Protein AF-A0A1B6FPY3-F1 (afdb_monomer_lite)

Secondary structure (DSSP, 8-state):
-HHHHHHHHHHHHHHHHHHHHHHHHHHHHHHHHHHHHHHHHHHHHHHHHHHHHHHHHHHHHHHHHHHHHHHHHHHHHHHHHHHHHHHHHHHHHHHHHHHHHHHHHHHHHHHHHHHHHHHHH---S-TTTSSSPPPSHHHHHHHHHHS-TT-HHHHHHHHHS-HHHHHH----HHHHHHHHHHHHHHHHHHTT--TT---HHHHHHHHHHHHHSPPPS-SS-HHHHTT----GGG--HHHHHHHHHHTT-

Organism: NCBI:txid1464854

Structure (mmCIF, N/CA/C/O backbone):
data_AF-A0A1B6FPY3-F1
#
_entry.id   AF-A0A1B6FPY3-F1
#
loop_
_atom_site.group_PDB
_atom_site.id
_atom_site.type_symbol
_atom_site.label_atom_id
_atom_site.label_alt_id
_atom_site.label_comp_id
_atom_site.label_asym_id
_atom_site.label_entity_id
_atom_site.label_seq_id
_atom_site.pdbx_PDB_ins_code
_atom_site.Cartn_x
_atom_site.Cartn_y
_atom_site.Cartn_z
_atom_site.occupancy
_atom_site.B_iso_or_equiv
_atom_site.auth_seq_id
_atom_site.auth_comp_id
_atom_site.auth_asym_id
_atom_site.auth_atom_id
_atom_site.pdbx_PDB_model_num
ATOM 1 N N . ASP A 1 1 ? -64.400 -6.917 128.106 1.00 53.38 1 ASP A N 1
ATOM 2 C CA . ASP A 1 1 ? -63.128 -6.472 127.490 1.00 53.38 1 ASP A CA 1
ATOM 3 C C . ASP A 1 1 ? -62.388 -7.556 126.702 1.00 53.38 1 ASP A C 1
ATOM 5 O O . ASP A 1 1 ? -62.064 -7.307 125.549 1.00 53.38 1 ASP A O 1
ATOM 9 N N . ALA A 1 2 ? -62.213 -8.781 127.218 1.00 59.72 2 ALA A N 1
ATOM 10 C CA . ALA A 1 2 ? -61.495 -9.852 126.499 1.00 59.72 2 ALA A CA 1
ATOM 11 C C . ALA A 1 2 ? -62.150 -10.337 125.179 1.00 59.72 2 ALA A C 1
ATOM 13 O O . ALA A 1 2 ? -61.444 -10.715 124.245 1.00 59.72 2 ALA A O 1
ATOM 14 N N . GLU A 1 3 ? -63.483 -10.313 125.064 1.00 62.00 3 GLU A N 1
ATOM 15 C CA . GLU A 1 3 ? -64.190 -10.725 123.835 1.00 62.00 3 GLU A CA 1
ATOM 16 C C . GLU A 1 3 ? -64.106 -9.675 122.714 1.00 62.00 3 GLU A C 1
ATOM 18 O O . GLU A 1 3 ? -63.970 -10.024 121.541 1.00 62.00 3 GLU A O 1
ATOM 23 N N . VAL A 1 4 ? -64.095 -8.386 123.073 1.00 71.75 4 VAL A N 1
ATOM 24 C CA . VAL A 1 4 ? -63.988 -7.262 122.126 1.00 71.75 4 VAL A CA 1
ATOM 25 C C . VAL A 1 4 ? -62.590 -7.200 121.507 1.00 71.75 4 VAL A C 1
ATOM 27 O O . VAL A 1 4 ? -62.457 -6.959 120.308 1.00 71.75 4 VAL A O 1
ATOM 30 N N . ASP A 1 5 ? -61.543 -7.478 122.286 1.00 73.62 5 ASP A N 1
ATOM 31 C CA . ASP A 1 5 ? -60.169 -7.532 121.772 1.00 73.62 5 ASP A CA 1
ATOM 32 C C . ASP A 1 5 ? -59.920 -8.744 120.866 1.00 73.62 5 ASP A C 1
ATOM 34 O O . ASP A 1 5 ? -59.159 -8.651 119.900 1.00 73.62 5 ASP A O 1
ATOM 38 N N . LYS A 1 6 ? -60.599 -9.869 121.118 1.00 76.56 6 LYS A N 1
ATOM 39 C CA . LYS A 1 6 ? -60.542 -11.052 120.248 1.00 76.56 6 LYS A CA 1
ATOM 40 C C . LYS A 1 6 ? -61.233 -10.791 118.905 1.00 76.56 6 LYS A C 1
ATOM 42 O O . LYS A 1 6 ? -60.660 -11.107 117.864 1.00 76.56 6 LYS A O 1
ATOM 47 N N . ALA A 1 7 ? -62.393 -10.128 118.922 1.00 75.25 7 ALA A N 1
ATOM 48 C CA . ALA A 1 7 ? -63.097 -9.697 117.713 1.00 75.25 7 ALA A CA 1
ATOM 49 C C . ALA A 1 7 ? -62.300 -8.649 116.913 1.00 75.25 7 ALA A C 1
ATOM 51 O O . ALA A 1 7 ? -62.192 -8.754 115.694 1.00 75.25 7 ALA A O 1
ATOM 52 N N . LYS A 1 8 ? -61.661 -7.675 117.581 1.00 79.06 8 LYS A N 1
ATOM 53 C CA . LYS A 1 8 ? -60.766 -6.701 116.925 1.00 79.06 8 LYS A CA 1
ATOM 54 C C . LYS A 1 8 ? -59.561 -7.366 116.262 1.00 79.06 8 LYS A C 1
ATOM 56 O O . LYS A 1 8 ? -59.179 -6.950 115.172 1.00 79.06 8 LYS A O 1
ATOM 61 N N . ARG A 1 9 ? -58.960 -8.382 116.893 1.00 79.81 9 ARG A N 1
ATOM 62 C CA . ARG A 1 9 ? -57.857 -9.153 116.292 1.00 79.81 9 ARG A CA 1
ATOM 63 C C . ARG A 1 9 ? -58.315 -9.939 115.070 1.00 79.81 9 ARG A C 1
ATOM 65 O O . ARG A 1 9 ? -57.649 -9.8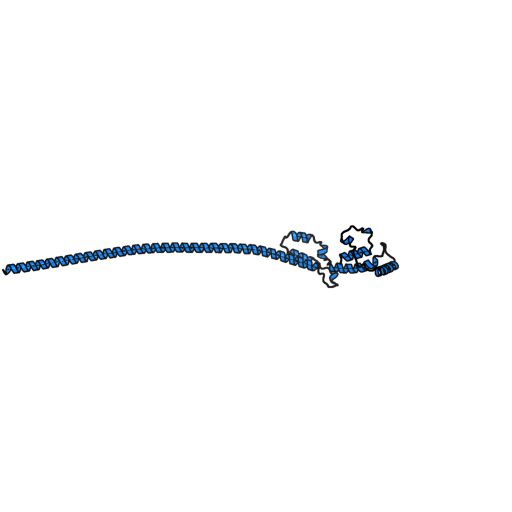48 114.052 1.00 79.81 9 ARG A O 1
ATOM 72 N N . GLN A 1 10 ? -59.466 -10.607 115.137 1.00 81.06 10 GLN A N 1
ATOM 73 C CA . GLN A 1 10 ? -60.038 -11.316 113.986 1.00 81.06 10 GLN A CA 1
ATOM 74 C C . GLN A 1 10 ? -60.343 -10.368 112.822 1.00 81.06 10 GLN A C 1
ATOM 76 O O . GLN A 1 10 ? -59.927 -10.629 111.702 1.00 81.06 10 GLN A O 1
ATOM 81 N N . ILE A 1 11 ? -60.968 -9.217 113.091 1.00 84.25 11 ILE A N 1
ATOM 82 C CA . ILE A 1 11 ? -61.236 -8.203 112.059 1.00 84.25 11 ILE A CA 1
ATOM 83 C C . ILE A 1 11 ? -59.932 -7.683 111.448 1.00 84.25 11 ILE A C 1
ATOM 85 O O . ILE A 1 11 ? -59.865 -7.484 110.240 1.00 84.25 11 ILE A O 1
ATOM 89 N N . LYS A 1 12 ? -58.894 -7.460 112.262 1.00 85.50 12 LYS A N 1
ATOM 90 C CA . LYS A 1 12 ? -57.594 -6.975 111.785 1.00 85.50 12 LYS A CA 1
ATOM 91 C C . LYS A 1 12 ? -56.864 -8.029 110.951 1.00 85.50 12 LYS A C 1
ATOM 93 O O . LYS A 1 12 ? -56.366 -7.697 109.886 1.00 85.50 12 LYS A O 1
ATOM 98 N N . GLU A 1 13 ? -56.876 -9.289 111.379 1.00 85.56 13 GLU A N 1
ATOM 99 C CA . GLU A 1 13 ? -56.342 -10.420 110.612 1.00 85.56 13 GLU A CA 1
ATOM 100 C C . GLU A 1 13 ? -57.091 -10.616 109.289 1.00 85.56 13 GLU A C 1
ATOM 102 O O . GLU A 1 13 ? -56.465 -10.848 108.258 1.00 85.56 13 GLU A O 1
ATOM 107 N N . ASP A 1 14 ? -58.417 -10.484 109.286 1.00 85.12 14 ASP A N 1
ATOM 108 C CA . ASP A 1 14 ? -59.230 -10.582 108.072 1.00 85.12 14 ASP A CA 1
ATOM 109 C C . ASP A 1 14 ? -59.020 -9.380 107.141 1.00 85.12 14 ASP A C 1
ATOM 111 O O . ASP A 1 14 ? -59.047 -9.528 105.917 1.00 85.12 14 ASP A O 1
ATOM 115 N N . PHE A 1 15 ? -58.768 -8.192 107.694 1.00 87.19 15 PHE A N 1
ATOM 116 C CA . PHE A 1 15 ? -58.414 -7.005 106.918 1.00 87.19 15 PHE A CA 1
ATOM 117 C C . PHE A 1 15 ? -57.016 -7.135 106.306 1.00 87.19 15 PHE A C 1
ATOM 119 O O . PHE A 1 15 ? -56.849 -6.888 105.115 1.00 87.19 15 PHE A O 1
ATOM 126 N N . ASP A 1 16 ? -56.031 -7.592 107.080 1.00 88.06 16 ASP A N 1
ATOM 127 C CA . ASP A 1 16 ? -54.667 -7.834 106.606 1.00 88.06 16 ASP A CA 1
ATOM 128 C C . ASP A 1 16 ? -54.642 -8.936 105.534 1.00 88.06 16 ASP A C 1
ATOM 130 O O . ASP A 1 16 ? -53.964 -8.781 104.517 1.00 88.06 16 ASP A O 1
ATOM 134 N N . LYS A 1 17 ? -55.450 -9.999 105.688 1.00 90.12 17 LYS A N 1
ATOM 135 C CA . LYS A 1 17 ? -55.660 -11.019 104.643 1.00 90.12 17 LYS A CA 1
ATOM 136 C C . LYS A 1 17 ? -56.227 -10.413 103.362 1.00 90.12 17 LYS A C 1
ATOM 138 O O . LYS A 1 17 ? -55.658 -10.644 102.300 1.00 90.12 17 LYS A O 1
ATOM 143 N N . LYS A 1 18 ? -57.285 -9.598 103.451 1.00 90.50 18 LYS A N 1
ATOM 144 C CA . LYS A 1 18 ? -57.873 -8.917 102.281 1.00 90.50 18 LYS A CA 1
ATOM 145 C C . LYS A 1 18 ? -56.890 -7.966 101.603 1.00 90.50 18 LYS A C 1
ATOM 147 O O . LYS A 1 18 ? -56.841 -7.909 100.381 1.00 90.50 18 LYS A O 1
ATOM 152 N N . VAL A 1 19 ? -56.089 -7.228 102.373 1.00 90.94 19 VAL A N 1
ATOM 153 C CA . VAL A 1 19 ? -55.050 -6.338 101.828 1.00 90.94 19 VAL A CA 1
ATOM 154 C C . VAL A 1 19 ? -53.965 -7.138 101.108 1.00 90.94 19 VAL A C 1
ATOM 156 O O . VAL A 1 19 ? -53.502 -6.719 100.048 1.00 90.94 19 VAL A O 1
ATOM 159 N N . LEU A 1 20 ? -53.559 -8.283 101.660 1.00 92.19 20 LEU A N 1
ATOM 160 C CA . LEU A 1 20 ? -52.568 -9.160 101.040 1.00 92.19 20 LEU A CA 1
ATOM 161 C C . LEU A 1 20 ? -53.103 -9.796 99.747 1.00 92.19 20 LEU A C 1
ATOM 163 O O . LEU A 1 20 ? -52.382 -9.870 98.755 1.00 92.19 20 LEU A O 1
ATOM 167 N N . GLU A 1 21 ? -54.369 -10.212 99.755 1.00 92.44 21 GLU A N 1
ATOM 168 C CA . GLU A 1 21 ? -55.062 -10.797 98.606 1.00 92.44 21 GLU A CA 1
ATOM 169 C C . GLU A 1 21 ? -55.217 -9.775 97.472 1.00 92.44 21 GLU A C 1
ATOM 171 O O . GLU A 1 21 ? -54.765 -10.033 96.359 1.00 92.44 21 GLU A O 1
ATOM 176 N N . LEU A 1 22 ? -55.699 -8.564 97.778 1.00 92.94 22 LEU A N 1
ATOM 177 C CA . LEU A 1 22 ? -55.807 -7.461 96.815 1.00 92.94 22 LEU A CA 1
ATOM 178 C C . LEU A 1 22 ? -54.449 -7.037 96.240 1.00 92.94 22 LEU A C 1
ATOM 180 O O . LEU A 1 22 ? -54.349 -6.745 95.050 1.00 92.94 22 LEU A O 1
ATOM 184 N N . LYS A 1 23 ? -53.386 -7.010 97.057 1.00 93.19 23 LYS A N 1
ATOM 185 C CA . LYS A 1 23 ? -52.022 -6.762 96.559 1.00 93.19 23 LYS A CA 1
ATOM 186 C C . LYS A 1 23 ? -51.562 -7.872 95.620 1.00 93.19 23 LYS A C 1
ATOM 188 O O . LYS A 1 23 ? -51.061 -7.574 94.545 1.00 93.19 23 LYS A O 1
ATOM 193 N N . GLY A 1 24 ? -51.784 -9.133 95.991 1.00 93.50 24 GLY A N 1
ATOM 194 C CA . GLY A 1 24 ? -51.438 -10.277 95.152 1.00 93.50 24 GLY A CA 1
ATOM 195 C C . GLY A 1 24 ? -52.207 -10.306 93.828 1.00 93.50 24 GLY A C 1
ATOM 196 O O . GLY A 1 24 ? -51.641 -10.692 92.808 1.00 93.50 24 GLY A O 1
ATOM 197 N N . GLU A 1 25 ? -53.474 -9.892 93.818 1.00 93.00 25 GLU A N 1
ATOM 198 C CA . GLU A 1 25 ? -54.272 -9.724 92.598 1.00 93.00 25 GLU A CA 1
ATOM 199 C C . GLU A 1 25 ? -53.766 -8.561 91.738 1.00 93.00 25 GLU A C 1
ATOM 201 O O . GLU A 1 25 ? -53.577 -8.738 90.536 1.00 93.00 25 GLU A O 1
ATOM 206 N N . CYS A 1 26 ? -53.462 -7.411 92.345 1.00 93.06 26 CYS A N 1
ATOM 207 C CA . CYS A 1 26 ? -52.903 -6.252 91.648 1.00 93.06 26 CYS A CA 1
ATOM 208 C C . CYS A 1 26 ? -51.537 -6.567 91.013 1.00 93.06 26 CYS A C 1
ATOM 210 O O . CYS A 1 26 ? -51.330 -6.303 89.830 1.00 93.06 26 CYS A O 1
ATOM 212 N N . ASP A 1 27 ? -50.631 -7.208 91.756 1.00 93.94 27 ASP A N 1
ATOM 213 C CA . ASP A 1 27 ? -49.309 -7.603 91.261 1.00 93.94 27 ASP A CA 1
ATOM 214 C C . ASP A 1 27 ? -49.422 -8.619 90.110 1.00 93.94 27 ASP A C 1
ATOM 216 O O . ASP A 1 27 ? -48.693 -8.530 89.118 1.00 93.94 27 ASP A O 1
ATOM 220 N N . LYS A 1 28 ? -50.374 -9.562 90.194 1.00 94.44 28 LYS A N 1
ATOM 221 C CA . LYS A 1 28 ? -50.682 -10.496 89.096 1.00 94.44 28 LYS A CA 1
ATOM 222 C C . LYS A 1 28 ? -51.215 -9.763 87.866 1.00 94.44 28 LYS A C 1
ATOM 224 O O . LYS A 1 28 ? -50.792 -10.080 86.754 1.00 94.44 28 LYS A O 1
ATOM 229 N N . GLU A 1 29 ? -52.121 -8.806 88.044 1.00 93.94 29 GLU A N 1
ATOM 230 C CA . GLU A 1 29 ? -52.702 -8.015 86.955 1.00 93.94 29 GLU A CA 1
ATOM 231 C C . GLU A 1 29 ? -51.622 -7.176 86.252 1.00 93.94 29 GLU A C 1
ATOM 233 O O . GLU A 1 29 ? -51.509 -7.231 85.026 1.00 93.94 29 GLU A O 1
ATOM 238 N N . ILE A 1 30 ? -50.760 -6.489 87.012 1.00 93.69 30 ILE A N 1
ATOM 239 C CA . ILE A 1 30 ? -49.630 -5.706 86.485 1.00 93.69 30 ILE A CA 1
ATOM 240 C C . ILE A 1 30 ? -48.656 -6.605 85.722 1.00 93.69 30 ILE A C 1
ATOM 242 O O . ILE A 1 30 ? -48.268 -6.278 84.600 1.00 93.69 30 ILE A O 1
ATOM 246 N N . HIS A 1 31 ? -48.291 -7.762 86.280 1.00 94.94 31 HIS A N 1
ATOM 247 C CA . HIS A 1 31 ? -47.394 -8.709 85.609 1.00 94.94 31 HIS A CA 1
ATOM 248 C C . HIS A 1 31 ? -47.987 -9.231 84.298 1.00 94.94 31 HIS A C 1
ATOM 250 O O . HIS A 1 31 ? -47.298 -9.341 83.282 1.00 94.94 31 HIS A O 1
ATOM 256 N N . ASN A 1 32 ? -49.289 -9.519 84.293 1.00 93.81 32 ASN A N 1
ATOM 257 C CA . ASN A 1 32 ? -50.000 -9.949 83.094 1.00 93.81 32 ASN A CA 1
ATOM 258 C C . ASN A 1 32 ? -50.070 -8.833 82.041 1.00 93.81 32 ASN A C 1
ATOM 260 O O . ASN A 1 32 ? -49.897 -9.108 80.853 1.00 93.81 32 ASN A O 1
ATOM 264 N N . GLN A 1 33 ? -50.290 -7.584 82.455 1.00 93.88 33 GLN A N 1
ATOM 265 C CA . GLN A 1 33 ? -50.284 -6.428 81.557 1.00 93.88 33 GLN A CA 1
ATOM 266 C C . GLN A 1 33 ? -48.890 -6.166 80.977 1.00 93.88 33 GLN A C 1
ATOM 268 O O . GLN A 1 33 ? -48.777 -6.004 79.764 1.00 93.88 33 GLN A O 1
ATOM 273 N N . MET A 1 34 ? -47.832 -6.219 81.794 1.00 93.25 34 MET A N 1
ATOM 274 C CA . MET A 1 34 ? -46.445 -6.102 81.327 1.00 93.25 34 MET A CA 1
ATOM 275 C C . MET A 1 34 ? -46.095 -7.187 80.310 1.00 93.25 34 MET A C 1
ATOM 277 O O . MET A 1 34 ? -45.558 -6.872 79.254 1.00 93.25 34 MET A O 1
ATOM 281 N N . LYS A 1 35 ? -46.465 -8.448 80.566 1.00 95.81 35 LYS A N 1
ATOM 282 C CA . LYS A 1 35 ? -46.241 -9.542 79.607 1.00 95.81 35 LYS A CA 1
ATOM 283 C C . LYS A 1 35 ? -46.949 -9.315 78.277 1.00 95.81 35 LYS A C 1
ATOM 285 O O . LYS A 1 35 ? -46.363 -9.556 77.227 1.00 95.81 35 LYS A O 1
ATOM 290 N N . ARG A 1 36 ? -48.203 -8.854 78.304 1.00 94.94 36 ARG A N 1
ATOM 291 C CA . ARG A 1 36 ? -48.939 -8.523 77.073 1.00 94.94 36 ARG A CA 1
ATOM 292 C C . ARG A 1 36 ? -48.285 -7.356 76.343 1.00 94.94 36 ARG A C 1
ATOM 294 O O . ARG A 1 36 ? -48.159 -7.405 75.127 1.00 94.94 36 ARG A O 1
ATOM 301 N N . GLN A 1 37 ? -47.852 -6.329 77.072 1.00 94.69 37 GLN A N 1
ATOM 302 C CA . GLN A 1 37 ? -47.160 -5.185 76.489 1.00 94.69 37 GLN A CA 1
ATOM 303 C C . GLN A 1 37 ? -45.830 -5.601 75.852 1.00 94.69 37 GLN A C 1
ATOM 305 O O . GLN A 1 37 ? -45.527 -5.154 74.751 1.00 94.69 37 GLN A O 1
ATOM 310 N N . GLU A 1 38 ? -45.066 -6.475 76.504 1.00 95.56 38 GLU A N 1
ATOM 311 C CA . GLU A 1 38 ? -43.814 -7.022 75.980 1.00 95.56 38 GLU A CA 1
ATOM 312 C C . GLU A 1 38 ? -44.056 -7.865 74.725 1.00 95.56 38 GLU A C 1
ATOM 314 O O . GLU A 1 38 ? -43.369 -7.672 73.728 1.00 95.56 38 GLU A O 1
ATOM 319 N N . GLN A 1 39 ? -45.083 -8.721 74.722 1.00 94.94 39 GLN A N 1
ATOM 320 C CA . GLN A 1 39 ? -45.481 -9.490 73.537 1.00 94.94 39 GLN A CA 1
ATOM 321 C C . GLN A 1 39 ? -45.860 -8.579 72.367 1.00 94.94 39 GLN A C 1
ATOM 323 O O . GLN A 1 39 ? -45.311 -8.727 71.281 1.00 94.94 39 GLN A O 1
ATOM 328 N N . VAL A 1 40 ? -46.713 -7.577 72.601 1.00 95.62 40 VAL A N 1
ATOM 329 C CA . VAL A 1 40 ? -47.084 -6.592 71.572 1.00 95.62 40 VAL A CA 1
ATOM 330 C C . VAL A 1 40 ? -45.858 -5.821 71.077 1.00 95.62 40 VAL A C 1
ATOM 332 O O . VAL A 1 40 ? -45.738 -5.558 69.882 1.00 95.62 40 VAL A O 1
ATOM 335 N N . HIS A 1 41 ? -44.925 -5.474 71.967 1.00 95.75 41 HIS A N 1
ATOM 336 C CA . HIS A 1 41 ? -43.676 -4.818 71.582 1.00 95.75 41 HIS A CA 1
ATOM 337 C C . HIS A 1 41 ? -42.780 -5.717 70.728 1.00 95.75 41 HIS A C 1
ATOM 339 O O . HIS A 1 41 ? -42.218 -5.238 69.745 1.00 95.75 41 HIS A O 1
ATOM 345 N N . ILE A 1 42 ? -42.648 -6.996 71.080 1.00 96.62 42 ILE A N 1
ATOM 346 C CA . ILE A 1 42 ? -41.878 -7.980 70.311 1.00 96.62 42 ILE A CA 1
ATOM 347 C C . ILE A 1 42 ? -42.505 -8.170 68.927 1.00 96.62 42 ILE A C 1
ATOM 349 O O . ILE A 1 42 ? -41.787 -8.151 67.928 1.00 96.62 42 ILE A O 1
ATOM 353 N N . ASP A 1 43 ? -43.829 -8.284 68.849 1.00 96.19 43 ASP A N 1
ATOM 354 C CA . ASP A 1 43 ? -44.551 -8.431 67.584 1.00 96.19 43 ASP A CA 1
ATOM 355 C C . ASP A 1 43 ? -44.380 -7.192 66.697 1.00 96.19 43 ASP A C 1
ATOM 357 O O . ASP A 1 43 ? -44.018 -7.312 65.524 1.00 96.19 43 ASP A O 1
ATOM 361 N N . LEU A 1 44 ? -44.524 -5.993 67.272 1.00 96.62 44 LEU A N 1
ATOM 362 C CA . LEU A 1 44 ? -44.287 -4.736 66.563 1.00 96.62 44 LEU A CA 1
ATOM 363 C C . LEU A 1 44 ? -42.846 -4.634 66.046 1.00 96.62 44 LEU A C 1
ATOM 365 O O . LEU A 1 44 ? -42.636 -4.223 64.905 1.00 96.62 44 LEU A O 1
ATOM 369 N N . LEU A 1 45 ? -41.855 -5.002 66.864 1.00 97.25 45 LEU A N 1
ATOM 370 C CA . LEU A 1 45 ? -40.449 -5.000 66.456 1.00 97.25 45 LEU A CA 1
ATOM 371 C C . LEU A 1 45 ? -40.206 -5.985 65.316 1.00 97.25 45 LEU A C 1
ATOM 373 O O . LEU A 1 45 ? -39.568 -5.617 64.333 1.00 97.25 45 LEU A O 1
ATOM 377 N N . ASN A 1 46 ? -40.749 -7.198 65.405 1.00 96.94 46 ASN A N 1
ATOM 378 C CA . ASN A 1 46 ? -40.633 -8.201 64.350 1.00 96.94 46 ASN A CA 1
ATOM 379 C C . ASN A 1 46 ? -41.249 -7.715 63.035 1.00 96.94 46 ASN A C 1
ATOM 381 O O . ASN A 1 46 ? -40.664 -7.911 61.969 1.00 96.94 46 ASN A O 1
ATOM 385 N N . ASP A 1 47 ? -42.403 -7.055 63.087 1.00 96.62 47 ASP A N 1
ATOM 386 C CA . ASP A 1 47 ? -43.058 -6.533 61.889 1.00 96.62 47 ASP A CA 1
ATOM 387 C C . ASP A 1 47 ? -42.308 -5.338 61.291 1.00 96.62 47 ASP A C 1
ATOM 389 O O . ASP A 1 47 ? -42.144 -5.260 60.069 1.00 96.62 47 ASP A O 1
ATOM 393 N N . GLN A 1 48 ? -41.758 -4.454 62.127 1.00 97.00 48 GLN A N 1
ATOM 394 C CA . GLN A 1 48 ? -40.847 -3.400 61.673 1.00 97.00 48 GLN A CA 1
ATOM 395 C C . GLN A 1 48 ? -39.585 -3.979 61.026 1.00 97.00 48 GLN A C 1
ATOM 397 O O . GLN A 1 48 ? -39.142 -3.474 59.992 1.00 97.00 48 GLN A O 1
ATOM 402 N N . LEU A 1 49 ? -39.029 -5.050 61.594 1.00 97.19 49 LEU A N 1
ATOM 403 C CA . LEU A 1 49 ? -37.834 -5.717 61.082 1.00 97.19 49 LEU A CA 1
ATOM 404 C C . LEU A 1 49 ? -38.112 -6.337 59.707 1.00 97.19 49 LEU A C 1
ATOM 406 O O . LEU A 1 49 ? -37.400 -6.031 58.754 1.00 97.19 49 LEU A O 1
ATOM 410 N N . LYS A 1 50 ? -39.224 -7.067 59.550 1.00 97.19 50 LYS A N 1
ATOM 411 C CA . LYS A 1 50 ? -39.665 -7.619 58.252 1.00 97.19 50 LYS A CA 1
ATOM 412 C C . LYS A 1 50 ? -39.895 -6.537 57.196 1.00 97.19 50 LYS A C 1
ATOM 414 O O . LYS A 1 50 ? -39.571 -6.728 56.024 1.00 97.19 50 LYS A O 1
ATOM 419 N N . LEU A 1 51 ? -40.488 -5.401 57.577 1.00 96.94 51 LEU A N 1
ATOM 420 C CA . LEU A 1 51 ? -40.675 -4.273 56.658 1.00 96.94 51 LEU A CA 1
ATOM 421 C C . LEU A 1 51 ? -39.327 -3.696 56.217 1.00 96.94 51 LEU A C 1
ATOM 423 O O . LEU A 1 51 ? -39.128 -3.444 55.027 1.00 96.94 51 LEU A O 1
ATOM 427 N N . LYS A 1 52 ? -38.385 -3.540 57.151 1.00 96.69 52 LYS A N 1
ATOM 428 C CA . LYS A 1 52 ? -37.034 -3.061 56.850 1.00 96.69 52 LYS A CA 1
ATOM 429 C C . LYS A 1 52 ? -36.253 -4.032 55.976 1.00 96.69 52 LYS A C 1
ATOM 431 O O . LYS A 1 52 ? -35.602 -3.576 55.042 1.00 96.69 52 LYS A O 1
ATOM 436 N N . GLU A 1 53 ? -36.356 -5.334 56.214 1.00 96.81 53 GLU A N 1
ATOM 437 C CA . GLU A 1 53 ? -35.749 -6.363 55.363 1.00 96.81 53 GLU A CA 1
ATOM 438 C C . GLU A 1 53 ? -36.248 -6.253 53.923 1.00 96.81 53 GLU A C 1
ATOM 440 O O . GLU A 1 53 ? -35.436 -6.134 53.007 1.00 96.81 53 GLU A O 1
ATOM 445 N N . LYS A 1 54 ? -37.569 -6.166 53.719 1.00 97.00 54 LYS A N 1
ATOM 446 C CA . LYS A 1 54 ? -38.159 -5.991 52.381 1.00 97.00 54 LYS A CA 1
ATOM 447 C C . LYS A 1 54 ? -37.724 -4.689 51.709 1.00 97.00 54 LYS A C 1
ATOM 449 O O . LYS A 1 54 ? -37.452 -4.667 50.509 1.00 97.00 54 LYS A O 1
ATOM 454 N N . GLU A 1 55 ? -37.657 -3.587 52.457 1.00 96.94 55 GLU A N 1
ATOM 455 C CA . GLU A 1 55 ? -37.152 -2.312 51.934 1.00 96.94 55 GLU A CA 1
ATOM 456 C C . GLU A 1 55 ? -35.678 -2.408 51.520 1.00 96.94 55 GLU A C 1
ATOM 458 O O . GLU A 1 55 ? -35.293 -1.859 50.484 1.00 96.94 55 GLU A O 1
ATOM 463 N N . VAL A 1 56 ? -34.848 -3.083 52.321 1.00 97.25 56 VAL A N 1
ATOM 464 C CA . VAL A 1 56 ? -33.424 -3.291 52.034 1.00 97.25 56 VAL A CA 1
ATOM 465 C C . VAL A 1 56 ? -33.251 -4.187 50.815 1.00 97.25 56 VAL A C 1
ATOM 467 O O . VAL A 1 56 ? -32.495 -3.821 49.918 1.00 97.25 56 VAL A O 1
ATOM 470 N N . GLU A 1 57 ? -33.981 -5.297 50.740 1.00 97.50 57 GLU A N 1
ATOM 471 C CA . GLU A 1 57 ? -33.959 -6.220 49.606 1.00 97.50 57 GLU A CA 1
ATOM 472 C C . GLU A 1 57 ? -34.349 -5.502 48.313 1.00 97.50 57 GLU A C 1
ATOM 474 O O . GLU A 1 57 ? -33.594 -5.524 47.341 1.00 97.50 57 GLU A O 1
ATOM 479 N N . ARG A 1 58 ? -35.451 -4.742 48.324 1.00 97.25 58 ARG A N 1
ATOM 480 C CA . ARG A 1 58 ? -35.876 -3.950 47.161 1.00 97.25 58 ARG A CA 1
ATOM 481 C C . ARG A 1 58 ? -34.813 -2.937 46.732 1.00 97.25 58 ARG A C 1
ATOM 483 O O . ARG A 1 58 ? -34.535 -2.806 45.544 1.00 97.25 58 ARG A O 1
ATOM 490 N N . LYS A 1 59 ? -34.195 -2.231 47.686 1.00 97.44 59 LYS A N 1
ATOM 491 C CA . LYS A 1 59 ? -33.113 -1.269 47.404 1.00 97.44 59 LYS A CA 1
ATOM 492 C C . LYS A 1 59 ? -31.830 -1.937 46.914 1.00 97.44 59 LYS A C 1
ATOM 494 O O . LYS A 1 59 ? -31.032 -1.276 46.252 1.00 97.44 59 LYS A O 1
ATOM 499 N N . LEU A 1 60 ? -31.572 -3.182 47.304 1.00 97.62 60 LEU A N 1
ATOM 500 C CA . LEU A 1 60 ? -30.426 -3.949 46.824 1.00 97.62 60 LEU A CA 1
ATOM 501 C C . LEU A 1 60 ? -30.671 -4.445 45.406 1.00 97.62 60 LEU A C 1
ATOM 503 O O . LEU A 1 60 ? -29.810 -4.227 44.564 1.00 97.62 60 LEU A O 1
ATOM 507 N N . ILE A 1 61 ? -31.844 -5.019 45.132 1.00 97.94 61 ILE A N 1
ATOM 508 C CA . ILE A 1 61 ? -32.238 -5.455 43.786 1.00 97.94 61 ILE A CA 1
ATOM 509 C C . ILE A 1 61 ? -32.166 -4.276 42.819 1.00 97.94 61 ILE A C 1
ATOM 511 O O . ILE A 1 61 ? -31.457 -4.363 41.825 1.00 97.94 61 ILE A O 1
ATOM 515 N N . GLN A 1 62 ? -32.781 -3.142 43.166 1.00 97.44 62 GLN A N 1
ATOM 516 C CA . GLN A 1 62 ? -32.744 -1.952 42.318 1.00 97.44 62 GLN A CA 1
ATOM 517 C C . GLN A 1 62 ? -31.305 -1.474 42.062 1.00 97.44 62 GLN A C 1
ATOM 519 O O . GLN A 1 62 ? -30.933 -1.222 40.924 1.00 97.44 62 GLN A O 1
ATOM 524 N N . ARG A 1 63 ? -30.451 -1.418 43.095 1.00 97.75 63 ARG A N 1
ATOM 525 C CA . ARG A 1 63 ? -29.041 -1.032 42.913 1.00 97.75 63 ARG A CA 1
ATOM 526 C C . ARG A 1 63 ? -28.248 -2.032 42.074 1.00 97.75 63 ARG A C 1
ATOM 528 O O . ARG A 1 63 ? -27.337 -1.620 41.362 1.00 97.75 63 ARG A O 1
ATOM 535 N N . LEU A 1 64 ? -28.540 -3.325 42.188 1.00 98.12 64 LEU A N 1
ATOM 536 C CA . LEU A 1 64 ? -27.904 -4.353 41.368 1.00 98.12 64 LEU A CA 1
ATOM 537 C C . LEU A 1 64 ? -28.333 -4.217 39.908 1.00 98.12 64 LEU A C 1
ATOM 539 O O . LEU A 1 64 ? -27.470 -4.231 39.037 1.00 98.12 64 LEU A O 1
ATOM 543 N N . GLU A 1 65 ? -29.626 -4.030 39.648 1.00 97.56 65 GLU A N 1
ATOM 544 C CA . GLU A 1 65 ? -30.162 -3.789 38.306 1.00 97.56 65 GLU A CA 1
ATOM 545 C C . GLU A 1 65 ? -29.547 -2.533 37.679 1.00 97.56 65 GLU A C 1
ATOM 547 O O . GLU A 1 65 ? -29.018 -2.607 36.570 1.00 97.56 65 GLU A O 1
ATOM 552 N N . ASP A 1 66 ? -29.509 -1.418 38.417 1.00 97.31 66 ASP A N 1
ATOM 553 C CA . ASP A 1 66 ? -28.899 -0.165 37.960 1.00 97.31 66 ASP A CA 1
ATOM 554 C C . ASP A 1 66 ? -27.419 -0.365 37.588 1.00 97.31 66 ASP A C 1
ATOM 556 O O . ASP A 1 66 ? -26.968 0.080 36.532 1.00 97.31 66 ASP A O 1
ATOM 560 N N . ARG A 1 67 ? -26.657 -1.094 38.416 1.00 97.75 67 ARG A N 1
ATOM 561 C CA . ARG A 1 67 ? -25.234 -1.372 38.157 1.00 97.75 67 ARG A CA 1
ATOM 562 C C . ARG A 1 67 ? -25.017 -2.327 36.993 1.00 97.75 67 ARG A C 1
ATOM 564 O O . ARG A 1 67 ? -24.059 -2.154 36.245 1.00 97.75 67 ARG A O 1
ATOM 571 N N . VAL A 1 68 ? -25.887 -3.320 36.824 1.00 98.00 68 VAL A N 1
ATOM 572 C CA . VAL A 1 68 ? -25.837 -4.221 35.668 1.00 98.00 68 VAL A CA 1
ATOM 573 C C . VAL A 1 68 ? -26.104 -3.442 34.383 1.00 98.00 68 VAL A C 1
ATOM 575 O O . VAL A 1 68 ? -25.375 -3.628 33.412 1.00 98.00 68 VAL A O 1
ATOM 578 N N . LEU A 1 69 ? -27.095 -2.548 34.377 1.00 97.31 69 LEU A N 1
ATOM 579 C CA . LEU A 1 69 ? -27.402 -1.712 33.214 1.00 97.31 69 LEU A CA 1
ATOM 580 C C . LEU A 1 69 ? -26.259 -0.742 32.890 1.00 97.31 69 LEU A C 1
ATOM 582 O O . LEU A 1 69 ? -25.908 -0.586 31.720 1.00 97.31 69 LEU A O 1
ATOM 586 N N . GLU A 1 70 ? -25.641 -0.139 33.906 1.00 97.56 70 GLU A N 1
ATOM 587 C CA . GLU A 1 70 ? -24.483 0.745 33.736 1.00 97.56 70 GLU A CA 1
ATOM 588 C C . GLU A 1 70 ? -23.285 0.005 33.117 1.00 97.56 70 GLU A C 1
ATOM 590 O O . GLU A 1 70 ? -22.712 0.462 32.125 1.00 97.56 70 GLU A O 1
ATOM 595 N N . GLU A 1 71 ? -22.940 -1.176 33.639 1.00 97.19 71 GLU A N 1
ATOM 596 C CA . GLU A 1 71 ? -21.846 -1.991 33.098 1.00 97.19 71 GLU A CA 1
ATOM 597 C C . GLU A 1 71 ? -22.161 -2.515 31.689 1.00 97.19 71 GLU A C 1
ATOM 599 O O . GLU A 1 71 ? -21.290 -2.490 30.817 1.00 97.19 71 GLU A O 1
ATOM 604 N N . GLN A 1 72 ? -23.405 -2.929 31.415 1.00 97.44 72 GLN A N 1
ATOM 605 C CA . GLN A 1 72 ? -23.829 -3.309 30.063 1.00 97.44 72 GLN A CA 1
ATOM 606 C C . GLN A 1 72 ? -23.701 -2.140 29.082 1.00 97.44 72 GLN A C 1
ATOM 608 O O . GLN A 1 72 ? -23.182 -2.328 27.980 1.00 97.44 72 GLN A O 1
ATOM 613 N N . GLY A 1 73 ? -24.116 -0.936 29.483 1.00 97.31 73 GLY A N 1
ATOM 614 C CA . GLY A 1 73 ? -23.964 0.275 28.679 1.00 97.31 73 GLY A CA 1
ATOM 615 C C . GLY A 1 73 ? -22.496 0.595 28.391 1.00 97.31 73 GLY A C 1
ATOM 616 O O . GLY A 1 73 ? -22.140 0.868 27.241 1.00 97.31 73 GLY A O 1
ATOM 617 N N . ARG A 1 74 ? -21.621 0.482 29.401 1.00 97.75 74 ARG A N 1
ATOM 618 C CA . ARG A 1 74 ? -20.173 0.687 29.226 1.00 97.75 74 ARG A CA 1
ATOM 619 C C . ARG A 1 74 ? -19.573 -0.322 28.248 1.00 97.75 74 ARG A C 1
ATOM 621 O O . ARG A 1 74 ? -18.851 0.074 27.337 1.00 97.75 74 ARG A O 1
ATOM 628 N N . LEU A 1 75 ? -19.903 -1.604 28.402 1.00 97.12 75 LEU A N 1
ATOM 629 C CA . LEU A 1 75 ? -19.410 -2.668 27.524 1.00 97.12 75 LEU A CA 1
ATOM 630 C C . LEU A 1 75 ? -19.908 -2.504 26.085 1.00 97.12 75 LEU A C 1
ATOM 632 O O . LEU A 1 75 ? -19.140 -2.692 25.147 1.00 97.12 75 LEU A O 1
ATOM 636 N N . GLN A 1 76 ? -21.169 -2.119 25.886 1.00 97.62 76 GLN A N 1
ATOM 637 C CA . GLN A 1 76 ? -21.693 -1.843 24.546 1.00 97.62 76 GLN A CA 1
ATOM 638 C C . GLN A 1 76 ? -20.975 -0.664 23.883 1.00 97.62 76 GLN A C 1
ATOM 640 O O . GLN A 1 76 ? -20.651 -0.745 22.697 1.00 97.62 76 GLN A O 1
ATOM 645 N N . ALA A 1 77 ? -20.688 0.403 24.633 1.00 97.44 77 ALA A N 1
ATOM 646 C CA . ALA A 1 77 ? -19.931 1.543 24.124 1.00 97.44 77 ALA A CA 1
ATOM 647 C C . ALA A 1 77 ? -18.493 1.150 23.738 1.00 97.44 77 ALA A C 1
ATOM 649 O O . ALA A 1 77 ? -18.023 1.520 22.661 1.00 97.44 77 ALA A O 1
ATOM 650 N N . GLU A 1 78 ? -17.818 0.352 24.568 1.00 97.06 78 GLU A N 1
ATOM 651 C CA . GLU A 1 78 ? -16.467 -0.149 24.289 1.00 97.06 78 GLU A CA 1
ATOM 652 C C . GLU A 1 78 ? -16.440 -1.080 23.066 1.00 97.06 78 GLU A C 1
ATOM 654 O O . GLU A 1 78 ? -15.588 -0.937 22.188 1.00 97.06 78 GLU A O 1
ATOM 659 N N . LEU A 1 79 ? -17.421 -1.980 22.942 1.00 97.94 79 LEU A N 1
ATOM 660 C CA . LEU A 1 79 ? -17.571 -2.842 21.767 1.00 97.94 79 LEU A CA 1
ATOM 661 C C . LEU A 1 79 ? -17.854 -2.036 20.496 1.00 97.94 79 LEU A C 1
ATOM 663 O O . LEU A 1 79 ? -17.331 -2.372 19.429 1.00 97.94 79 LEU A O 1
ATOM 667 N N . ALA A 1 80 ? -18.660 -0.977 20.585 1.00 97.38 80 ALA A N 1
ATOM 668 C CA . ALA A 1 80 ? -18.934 -0.094 19.458 1.00 97.38 80 ALA A CA 1
ATOM 669 C C . ALA A 1 80 ? -17.671 0.660 19.012 1.00 97.38 80 ALA A C 1
ATOM 671 O O . ALA A 1 80 ? -17.381 0.688 17.813 1.00 97.38 80 ALA A O 1
ATOM 672 N N . ASP A 1 81 ? -16.889 1.197 19.953 1.00 97.81 81 ASP A N 1
ATOM 673 C CA . ASP A 1 81 ? -15.607 1.852 19.663 1.00 97.81 81 ASP A CA 1
ATOM 674 C C . ASP A 1 81 ? -14.606 0.865 19.042 1.00 97.81 81 ASP A C 1
ATOM 676 O O . ASP A 1 81 ? -14.066 1.117 17.962 1.00 97.81 81 ASP A O 1
ATOM 680 N N . MET A 1 82 ? -14.432 -0.319 19.640 1.00 97.06 82 MET A N 1
ATOM 681 C CA . MET A 1 82 ? -13.568 -1.372 19.094 1.00 97.06 82 MET A CA 1
ATOM 682 C C . MET A 1 82 ? -13.994 -1.775 17.677 1.00 97.06 82 MET A C 1
ATOM 684 O O . MET A 1 82 ? -13.156 -1.880 16.779 1.00 97.06 82 MET A O 1
ATOM 688 N N . THR A 1 83 ? -15.294 -1.957 17.445 1.00 97.50 83 THR A N 1
ATOM 689 C CA . THR A 1 83 ? -15.830 -2.300 16.121 1.00 97.50 83 THR A CA 1
ATOM 690 C C . THR A 1 83 ? -15.590 -1.176 15.113 1.00 97.50 83 THR A C 1
ATOM 692 O O . THR A 1 83 ? -15.235 -1.448 13.964 1.00 97.50 83 THR A O 1
ATOM 695 N N . GLY A 1 84 ? -15.744 0.083 15.529 1.00 97.31 84 GLY A N 1
ATOM 696 C CA . GLY A 1 84 ? -15.437 1.255 14.710 1.00 97.31 84 GLY A CA 1
ATOM 697 C C . GLY A 1 84 ? -13.966 1.299 14.301 1.00 97.31 84 GLY A C 1
ATOM 698 O O . GLY A 1 84 ? -13.656 1.414 13.113 1.00 97.31 84 GLY A O 1
ATOM 699 N N . ARG A 1 85 ? -13.056 1.105 15.262 1.00 97.38 85 ARG A N 1
ATOM 700 C CA . ARG A 1 85 ? -11.605 1.041 15.019 1.00 97.38 85 ARG A CA 1
ATOM 701 C C . ARG A 1 85 ? -11.228 -0.110 14.090 1.00 97.38 85 ARG A C 1
ATOM 703 O O . ARG A 1 85 ? -10.458 0.097 13.157 1.00 97.38 85 ARG A O 1
ATOM 710 N N . MET A 1 86 ? -11.799 -1.297 14.296 1.00 97.62 86 MET A N 1
ATOM 711 C CA . MET A 1 86 ? -11.549 -2.469 13.449 1.00 97.62 86 MET A CA 1
ATOM 712 C C . MET A 1 86 ? -12.022 -2.248 12.011 1.00 97.62 86 MET A C 1
ATOM 714 O O . MET A 1 86 ? -11.299 -2.578 11.072 1.00 97.62 86 MET A O 1
ATOM 718 N N . LYS A 1 87 ? -13.200 -1.642 11.815 1.00 97.31 87 LYS A N 1
ATOM 719 C CA . LYS A 1 87 ? -13.690 -1.276 10.476 1.00 97.31 87 LYS A CA 1
ATOM 720 C C . LYS A 1 87 ? -12.786 -0.242 9.806 1.00 97.31 87 LYS A C 1
ATOM 722 O O . LYS A 1 87 ? -12.411 -0.441 8.653 1.00 97.31 87 LYS A O 1
ATOM 727 N N . GLY A 1 88 ? -12.395 0.806 10.534 1.00 97.19 88 GLY A N 1
ATOM 728 C CA . GLY A 1 88 ? -11.482 1.834 10.026 1.00 97.19 88 GLY A CA 1
ATOM 729 C C . GLY A 1 88 ? -10.113 1.265 9.642 1.00 97.19 88 GLY A C 1
ATOM 730 O O . GLY A 1 88 ? -9.584 1.582 8.579 1.00 97.19 88 GLY A O 1
ATOM 731 N N . LEU A 1 89 ? -9.570 0.360 10.459 1.00 97.44 89 LEU A N 1
ATOM 732 C CA . LEU A 1 89 ? -8.320 -0.342 10.172 1.00 97.44 89 LEU A CA 1
ATOM 733 C C . LEU A 1 89 ? -8.452 -1.260 8.953 1.00 97.44 89 LEU A C 1
ATOM 735 O O . LEU A 1 89 ? -7.575 -1.250 8.094 1.00 97.44 89 LEU A O 1
ATOM 739 N N . ASN A 1 90 ? -9.550 -2.007 8.832 1.00 97.25 90 ASN A N 1
ATOM 740 C CA . ASN A 1 90 ? -9.782 -2.872 7.677 1.00 97.25 90 ASN A CA 1
ATOM 741 C C . ASN A 1 90 ? -9.891 -2.067 6.370 1.00 97.25 90 ASN A C 1
ATOM 743 O O . ASN A 1 90 ? -9.310 -2.446 5.354 1.00 97.25 90 ASN A O 1
ATOM 747 N N . GLU A 1 91 ? -10.576 -0.922 6.398 1.00 97.12 91 GLU A N 1
ATOM 748 C CA . GLU A 1 91 ? -10.657 -0.020 5.248 1.00 97.12 91 GLU A CA 1
ATOM 749 C C . GLU A 1 91 ? -9.286 0.580 4.899 1.00 97.12 91 GLU A C 1
ATOM 751 O O . GLU A 1 91 ? -8.903 0.609 3.728 1.00 97.12 91 GLU A O 1
ATOM 756 N N . ALA A 1 92 ? -8.513 1.010 5.901 1.00 97.44 92 ALA A N 1
ATOM 757 C CA . ALA A 1 92 ? -7.164 1.533 5.697 1.00 97.44 92 ALA A CA 1
ATOM 758 C C . ALA A 1 92 ? -6.217 0.474 5.109 1.00 97.44 92 ALA A C 1
ATOM 760 O O . ALA A 1 92 ? -5.478 0.768 4.168 1.00 97.44 92 ALA A O 1
ATOM 761 N N . ILE A 1 93 ? -6.272 -0.766 5.609 1.00 97.31 93 ILE A N 1
ATOM 762 C CA . ILE A 1 93 ? -5.494 -1.893 5.075 1.00 97.31 93 ILE A CA 1
ATOM 763 C C . ILE A 1 93 ? -5.915 -2.200 3.639 1.00 97.31 93 ILE A C 1
ATOM 765 O O . ILE A 1 93 ? -5.049 -2.341 2.781 1.00 97.31 93 ILE A O 1
ATOM 769 N N . SER A 1 94 ? -7.216 -2.254 3.346 1.00 97.12 94 SER A N 1
ATOM 770 C CA . SER A 1 94 ? -7.702 -2.509 1.986 1.00 97.12 94 SER A CA 1
ATOM 771 C C . SER A 1 94 ? -7.253 -1.425 1.003 1.00 97.12 94 SER A C 1
ATOM 773 O O . SER A 1 94 ? -6.779 -1.749 -0.087 1.00 97.12 94 SER A O 1
ATOM 775 N N . LYS A 1 95 ? -7.338 -0.145 1.390 1.00 96.69 95 LYS A N 1
ATOM 776 C CA . LYS A 1 95 ? -6.852 0.974 0.566 1.00 96.69 95 LYS A CA 1
ATOM 777 C C . LYS A 1 95 ? -5.349 0.882 0.327 1.00 96.69 95 LYS A C 1
ATOM 779 O O . LYS A 1 95 ? -4.907 1.050 -0.809 1.00 96.69 95 LYS A O 1
ATOM 784 N N . ARG A 1 96 ? -4.575 0.577 1.371 1.00 96.50 96 ARG A N 1
ATOM 785 C CA . ARG A 1 96 ? -3.123 0.414 1.265 1.00 96.50 96 ARG A CA 1
ATOM 786 C C . ARG A 1 96 ? -2.744 -0.772 0.382 1.00 96.50 96 ARG A C 1
ATOM 788 O O . ARG A 1 96 ? -1.889 -0.619 -0.474 1.00 96.50 96 ARG A O 1
ATOM 795 N N . ALA A 1 97 ? -3.424 -1.908 0.510 1.00 96.62 97 ALA A N 1
ATOM 796 C CA . ALA A 1 97 ? -3.179 -3.077 -0.333 1.00 96.62 97 ALA A CA 1
ATOM 797 C C . ALA A 1 97 ? -3.388 -2.770 -1.827 1.00 96.62 97 ALA A C 1
ATOM 799 O O . ALA A 1 97 ? -2.588 -3.189 -2.661 1.00 96.62 97 ALA A O 1
ATOM 800 N N . LEU A 1 98 ? -4.419 -1.987 -2.173 1.00 94.12 98 LEU A N 1
ATOM 801 C CA . LEU A 1 98 ? -4.643 -1.536 -3.552 1.00 94.12 98 LEU A CA 1
ATOM 802 C C . LEU A 1 98 ? -3.550 -0.575 -4.041 1.00 94.12 98 LEU A C 1
ATOM 804 O O . LEU A 1 98 ? -3.157 -0.631 -5.206 1.00 94.12 98 LEU A O 1
ATOM 808 N N . GLN A 1 99 ? -3.064 0.317 -3.175 1.00 94.50 99 GLN A N 1
ATOM 809 C CA . GLN A 1 99 ? -1.950 1.212 -3.503 1.00 94.50 99 GLN A CA 1
ATOM 810 C C . GLN A 1 99 ? -0.648 0.434 -3.708 1.00 94.50 99 GLN A C 1
ATOM 812 O O . GLN A 1 99 ? 0.044 0.668 -4.697 1.00 94.50 99 GLN A O 1
ATOM 817 N N . ASP A 1 100 ? -0.360 -0.526 -2.833 1.00 94.62 100 ASP A N 1
ATOM 818 C CA . ASP A 1 100 ? 0.827 -1.373 -2.915 1.00 94.62 100 ASP A CA 1
ATOM 819 C C . ASP A 1 100 ? 0.790 -2.247 -4.176 1.00 94.62 100 ASP A C 1
ATOM 821 O O . ASP A 1 100 ? 1.799 -2.358 -4.868 1.00 94.62 100 ASP A O 1
ATOM 825 N N . GLN A 1 101 ? -0.375 -2.792 -4.550 1.00 91.38 101 GLN A N 1
ATOM 826 C CA . GLN A 1 101 ? -0.531 -3.538 -5.803 1.00 91.38 101 GLN A CA 1
ATOM 827 C C . GLN A 1 101 ? -0.202 -2.668 -7.024 1.00 91.38 101 GLN A C 1
ATOM 829 O O . GLN A 1 101 ? 0.547 -3.095 -7.903 1.00 91.38 101 GLN A O 1
ATOM 834 N N . LYS A 1 102 ? -0.719 -1.432 -7.071 1.00 89.56 102 LYS A N 1
ATOM 835 C CA . LYS A 1 102 ? -0.405 -0.488 -8.154 1.00 89.56 102 LYS A CA 1
ATOM 836 C C . LYS A 1 102 ? 1.085 -0.156 -8.182 1.00 89.56 102 LYS A C 1
ATOM 838 O O . LYS A 1 102 ? 1.703 -0.237 -9.241 1.00 89.56 102 LYS A O 1
ATOM 843 N N . ALA A 1 103 ? 1.675 0.145 -7.026 1.00 92.12 103 ALA A N 1
ATOM 844 C CA . ALA A 1 103 ? 3.100 0.438 -6.916 1.00 92.12 103 ALA A CA 1
ATOM 845 C C . ALA A 1 103 ? 3.966 -0.735 -7.401 1.00 92.12 103 ALA A C 1
ATOM 847 O O . ALA A 1 103 ? 4.907 -0.515 -8.159 1.00 92.12 103 ALA A O 1
ATOM 848 N N . GLN A 1 104 ? 3.616 -1.974 -7.042 1.00 91.06 104 GLN A N 1
ATOM 849 C CA . GLN A 1 104 ? 4.311 -3.172 -7.518 1.00 91.06 104 GLN A CA 1
ATOM 850 C C . GLN A 1 104 ? 4.226 -3.320 -9.040 1.00 91.06 104 GLN A C 1
ATOM 852 O O . GLN A 1 104 ? 5.250 -3.555 -9.677 1.00 91.06 104 GLN A O 1
ATOM 857 N N . THR A 1 105 ? 3.043 -3.132 -9.639 1.00 89.75 105 THR A N 1
ATOM 858 C CA . THR A 1 105 ? 2.902 -3.196 -11.106 1.00 89.75 105 THR A CA 1
ATOM 859 C C . THR A 1 105 ? 3.723 -2.114 -11.807 1.00 89.75 105 THR A C 1
ATOM 861 O O . THR A 1 105 ? 4.421 -2.404 -12.773 1.00 89.75 105 THR A O 1
ATOM 864 N N . SER A 1 106 ? 3.731 -0.885 -11.282 1.00 90.06 106 SER A N 1
ATOM 865 C CA . SER A 1 106 ? 4.537 0.205 -11.839 1.00 90.06 106 SER A CA 1
ATOM 866 C C . SER A 1 106 ? 6.039 -0.038 -11.682 1.00 90.06 106 SER A C 1
ATOM 868 O O . SER A 1 106 ? 6.799 0.273 -12.591 1.00 90.06 106 SER A O 1
ATOM 870 N N . GLN A 1 107 ? 6.481 -0.617 -10.562 1.00 92.25 107 GLN A N 1
ATOM 871 C CA . GLN A 1 107 ? 7.886 -0.978 -10.347 1.00 92.25 107 GLN A CA 1
ATOM 872 C C . GLN A 1 107 ? 8.339 -2.108 -11.273 1.00 92.25 107 GLN A C 1
ATOM 874 O O . GLN A 1 107 ? 9.445 -2.041 -11.804 1.00 92.25 107 GLN A O 1
ATOM 879 N N . ALA A 1 108 ? 7.497 -3.123 -11.484 1.00 91.44 108 ALA A N 1
ATOM 880 C CA . ALA A 1 108 ? 7.776 -4.211 -12.418 1.00 91.44 108 ALA A CA 1
ATOM 881 C C . ALA A 1 108 ? 7.845 -3.709 -13.868 1.00 91.44 108 ALA A C 1
ATOM 883 O O . ALA A 1 108 ? 8.733 -4.103 -14.620 1.00 91.44 108 ALA A O 1
ATOM 884 N N . LEU A 1 109 ? 6.944 -2.799 -14.248 1.00 92.06 109 LEU A N 1
ATOM 885 C CA . LEU A 1 109 ? 6.994 -2.126 -15.543 1.00 92.06 109 LEU A CA 1
ATOM 886 C C . LEU A 1 109 ? 8.274 -1.304 -15.701 1.00 92.06 109 LEU A C 1
ATOM 888 O O . LEU A 1 109 ? 8.975 -1.464 -16.694 1.00 92.06 109 LEU A O 1
ATOM 892 N N . TRP A 1 110 ? 8.606 -0.477 -14.705 1.00 92.44 110 TRP A N 1
ATOM 893 C CA . TRP A 1 110 ? 9.813 0.346 -14.719 1.00 92.44 110 TRP A CA 1
ATOM 894 C C . TRP A 1 110 ? 11.083 -0.496 -14.856 1.00 92.44 110 TRP A C 1
ATOM 896 O O . TRP A 1 110 ? 11.947 -0.185 -15.673 1.00 92.44 110 TRP A O 1
A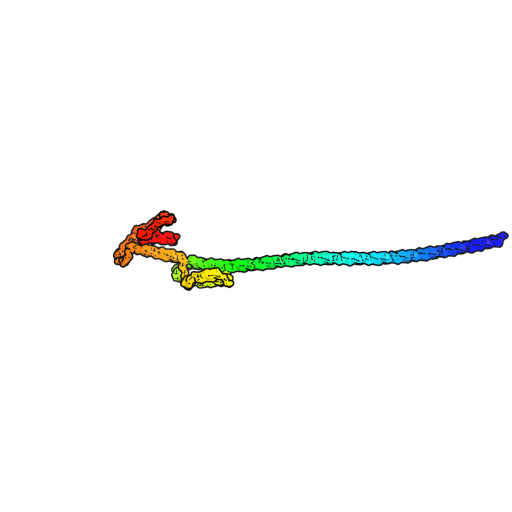TOM 906 N N . SER A 1 111 ? 11.202 -1.583 -14.089 1.00 93.88 111 SER A N 1
ATOM 907 C CA . SER A 1 111 ? 12.378 -2.452 -14.158 1.00 93.88 111 SER A CA 1
ATOM 908 C C . SER A 1 111 ? 12.487 -3.169 -15.504 1.00 93.88 111 SER A C 1
ATOM 910 O O . SER A 1 111 ? 13.591 -3.287 -16.032 1.00 93.88 111 SER A O 1
ATOM 912 N N . ALA A 1 112 ? 11.363 -3.579 -16.099 1.00 91.62 112 ALA A N 1
ATOM 913 C CA . ALA A 1 112 ? 11.343 -4.151 -17.442 1.00 91.62 112 ALA A CA 1
ATOM 914 C C . ALA A 1 112 ? 11.752 -3.120 -18.512 1.00 91.62 112 ALA A C 1
ATOM 916 O O . ALA A 1 112 ? 12.548 -3.437 -19.399 1.00 91.62 112 ALA A O 1
ATOM 917 N N . THR A 1 113 ? 11.279 -1.871 -18.413 1.00 90.81 113 THR A N 1
ATOM 918 C CA . THR A 1 113 ? 11.678 -0.795 -19.337 1.00 90.81 113 THR A CA 1
ATOM 919 C C . THR A 1 113 ? 13.134 -0.380 -19.162 1.00 90.81 113 THR A C 1
ATOM 921 O O . THR A 1 113 ? 13.815 -0.124 -20.152 1.00 90.81 113 THR A O 1
ATOM 924 N N . GLU A 1 114 ? 13.639 -0.363 -17.929 1.00 92.19 114 GLU A N 1
ATOM 925 C CA . GLU A 1 114 ? 15.041 -0.054 -17.643 1.00 92.19 114 GLU A CA 1
ATOM 926 C C . GLU A 1 114 ? 15.960 -1.162 -18.165 1.00 92.19 114 GLU A C 1
ATOM 928 O O . GLU A 1 114 ? 17.004 -0.878 -18.745 1.00 92.19 114 GLU A O 1
ATOM 933 N N . ALA A 1 115 ? 15.554 -2.429 -18.042 1.00 89.44 115 ALA A N 1
ATOM 934 C CA . ALA A 1 115 ? 16.282 -3.548 -18.633 1.00 89.44 115 ALA A CA 1
ATOM 935 C C . ALA A 1 115 ? 16.354 -3.435 -20.166 1.00 89.44 115 ALA A C 1
ATOM 937 O O . ALA A 1 115 ? 17.421 -3.649 -20.745 1.00 89.44 115 ALA A O 1
ATOM 938 N N . LEU A 1 116 ? 15.255 -3.038 -20.821 1.00 88.19 116 LEU A N 1
ATOM 939 C CA . LEU A 1 116 ? 15.239 -2.771 -22.261 1.00 88.19 116 LEU A CA 1
ATOM 940 C C . LEU A 1 116 ? 16.156 -1.594 -22.633 1.00 88.19 116 LEU A C 1
ATOM 942 O O . LEU A 1 116 ? 16.926 -1.687 -23.589 1.00 88.19 116 LEU A O 1
ATOM 946 N N . TYR A 1 117 ? 16.099 -0.495 -21.879 1.00 88.88 117 TYR A N 1
ATOM 947 C CA . TYR A 1 117 ? 16.953 0.670 -22.108 1.00 88.88 117 TYR A CA 1
ATOM 948 C C . TYR A 1 117 ? 18.438 0.330 -21.930 1.00 88.88 117 TYR A C 1
ATOM 950 O O . TYR A 1 117 ? 19.268 0.694 -22.766 1.00 88.88 117 TYR A O 1
ATOM 958 N N . ALA A 1 118 ? 18.775 -0.439 -20.894 1.00 85.06 118 ALA A N 1
ATOM 959 C CA . ALA A 1 118 ? 20.125 -0.932 -20.663 1.00 85.06 118 ALA A CA 1
ATOM 960 C C . ALA A 1 118 ? 20.599 -1.862 -21.790 1.00 85.06 118 ALA A C 1
ATOM 962 O O . ALA A 1 118 ? 21.748 -1.746 -22.207 1.00 85.06 118 ALA A O 1
ATOM 963 N N . GLN A 1 119 ? 19.730 -2.732 -22.318 1.00 82.44 119 GLN A N 1
ATOM 964 C CA . GLN A 1 119 ? 20.037 -3.583 -23.475 1.00 82.44 119 GLN A CA 1
ATOM 965 C C . GLN A 1 119 ? 20.300 -2.752 -24.742 1.00 82.44 119 GLN A C 1
ATOM 967 O O . GLN A 1 119 ? 21.193 -3.082 -25.519 1.00 82.44 119 GLN A O 1
ATOM 972 N N . LEU A 1 120 ? 19.553 -1.662 -24.948 1.00 82.44 120 LEU A N 1
ATOM 973 C CA . LEU A 1 120 ? 19.742 -0.771 -26.097 1.00 82.44 120 LEU A CA 1
ATOM 974 C C . LEU A 1 120 ? 21.030 0.054 -25.989 1.00 82.44 120 LEU A C 1
ATOM 976 O O . LEU A 1 120 ? 21.700 0.290 -26.995 1.00 82.44 120 LEU A O 1
ATOM 980 N N . LYS A 1 121 ? 21.368 0.506 -24.778 1.00 80.88 121 LYS A N 1
ATOM 981 C CA . LYS A 1 121 ? 22.562 1.317 -24.530 1.00 80.88 121 LYS A CA 1
ATOM 982 C C . LYS A 1 121 ? 23.835 0.474 -24.527 1.00 80.88 121 LYS A C 1
ATOM 984 O O . LYS A 1 121 ? 24.829 0.856 -25.135 1.00 80.88 121 LYS A O 1
ATOM 989 N N . ASN A 1 122 ? 23.796 -0.681 -23.873 1.00 70.69 122 ASN A N 1
ATOM 990 C CA . ASN A 1 122 ? 24.941 -1.563 -23.730 1.00 70.69 122 ASN A CA 1
ATOM 991 C C . ASN A 1 122 ? 24.867 -2.670 -24.788 1.00 70.69 122 ASN A C 1
ATOM 993 O O . ASN A 1 122 ? 24.387 -3.766 -24.496 1.00 70.69 122 ASN A O 1
ATOM 997 N N . SER A 1 123 ? 25.405 -2.454 -25.994 1.00 57.69 123 SER A N 1
ATOM 998 C CA . SER A 1 123 ? 25.870 -3.636 -26.727 1.00 57.69 123 SER A CA 1
ATOM 999 C C . SER A 1 123 ? 27.075 -4.180 -25.995 1.00 57.69 123 SER A C 1
ATOM 1001 O O . SER A 1 123 ? 28.019 -3.437 -25.725 1.00 57.69 123 SER A O 1
ATOM 1003 N N . SER A 1 124 ? 27.048 -5.473 -25.713 1.00 55.69 124 SER A N 1
ATOM 1004 C CA . SER A 1 124 ? 28.214 -6.268 -25.342 1.00 55.69 124 SER A CA 1
ATOM 1005 C C . SER A 1 124 ? 29.514 -5.691 -25.917 1.00 55.69 124 SER A C 1
ATOM 1007 O O . SER A 1 124 ? 29.686 -5.632 -27.132 1.00 55.69 124 SER A O 1
ATOM 1009 N N . HIS A 1 125 ? 30.436 -5.302 -25.034 1.00 52.41 125 HIS A N 1
ATOM 1010 C CA . HIS A 1 125 ? 31.788 -4.825 -25.362 1.00 52.41 125 HIS A CA 1
ATOM 1011 C C . HIS A 1 125 ? 32.658 -5.857 -26.104 1.00 52.41 125 HIS A C 1
ATOM 1013 O O . HIS A 1 125 ? 33.826 -5.590 -26.395 1.00 52.41 125 HIS A O 1
ATOM 1019 N N . ASP A 1 126 ? 32.114 -7.039 -26.381 1.00 54.06 126 ASP A N 1
ATOM 1020 C CA . ASP A 1 126 ? 32.794 -8.069 -27.134 1.00 54.06 126 ASP A CA 1
ATOM 1021 C C . ASP A 1 126 ? 32.735 -7.729 -28.626 1.00 54.06 126 ASP A C 1
ATOM 1023 O O . ASP A 1 126 ? 31.663 -7.547 -29.207 1.00 54.06 126 ASP A O 1
ATOM 1027 N N . LYS A 1 127 ? 33.907 -7.590 -29.247 1.00 53.62 127 LYS A N 1
ATOM 1028 C CA . LYS A 1 127 ? 34.055 -7.060 -30.614 1.00 53.62 127 LYS A CA 1
ATOM 1029 C C . LYS A 1 127 ? 33.360 -7.925 -31.670 1.00 53.62 127 LYS A C 1
ATOM 1031 O O . LYS A 1 127 ? 33.001 -7.405 -32.723 1.00 53.62 127 LYS A O 1
ATOM 1036 N N . ASP A 1 128 ? 33.122 -9.195 -31.355 1.00 52.53 128 ASP A N 1
ATOM 1037 C CA . ASP A 1 128 ? 32.409 -10.151 -32.207 1.00 52.53 128 ASP A CA 1
ATOM 1038 C C . ASP A 1 128 ? 30.882 -10.093 -32.014 1.00 52.53 128 ASP A C 1
ATOM 1040 O O . ASP A 1 128 ? 30.115 -10.460 -32.903 1.00 52.53 128 ASP A O 1
ATOM 1044 N N . ALA A 1 129 ? 30.419 -9.560 -30.882 1.00 52.19 129 ALA A N 1
ATOM 1045 C CA . ALA A 1 129 ? 29.003 -9.380 -30.585 1.00 52.19 129 ALA A CA 1
ATOM 1046 C C . ALA A 1 129 ? 28.445 -8.038 -31.103 1.00 52.19 129 ALA A C 1
ATOM 1048 O O . ALA A 1 129 ? 27.234 -7.880 -31.221 1.00 52.19 129 ALA A O 1
ATOM 1049 N N . ALA A 1 130 ? 29.306 -7.096 -31.510 1.00 53.53 130 ALA A N 1
ATOM 1050 C CA . ALA A 1 130 ? 28.892 -5.857 -32.179 1.00 53.53 130 ALA A CA 1
ATOM 1051 C C . ALA A 1 130 ? 28.203 -6.095 -33.543 1.00 53.53 130 ALA A C 1
ATOM 1053 O O . ALA A 1 130 ? 27.401 -5.264 -33.978 1.00 53.53 130 ALA A O 1
ATOM 1054 N N . ASP A 1 131 ? 28.495 -7.222 -34.203 1.00 56.62 131 ASP A N 1
ATOM 1055 C CA . ASP A 1 131 ? 27.816 -7.657 -35.433 1.00 56.62 131 ASP A CA 1
ATOM 1056 C C . ASP A 1 131 ? 26.624 -8.597 -35.155 1.00 56.62 131 ASP A C 1
ATOM 1058 O O . ASP A 1 131 ? 25.768 -8.766 -36.029 1.00 56.62 131 ASP A O 1
ATOM 1062 N N . HIS A 1 132 ? 26.511 -9.166 -33.946 1.00 63.44 132 HIS A N 1
ATOM 1063 C CA . HIS A 1 132 ? 25.383 -10.011 -33.548 1.00 63.44 132 HIS A CA 1
ATOM 1064 C C . HIS A 1 132 ? 24.363 -9.215 -32.730 1.00 63.44 132 HIS A C 1
ATOM 1066 O O . HIS A 1 132 ? 24.402 -9.149 -31.504 1.00 63.44 132 HIS A O 1
ATOM 1072 N N . LEU A 1 133 ? 23.423 -8.601 -33.441 1.00 71.88 133 LEU A N 1
ATOM 1073 C CA . LEU A 1 133 ? 22.286 -7.921 -32.836 1.00 71.88 133 LEU A CA 1
ATOM 1074 C C . LEU A 1 133 ? 21.440 -8.904 -32.009 1.00 71.88 133 LEU A C 1
ATOM 1076 O O . LEU A 1 133 ? 21.038 -9.958 -32.504 1.00 71.88 133 LEU A O 1
ATOM 1080 N N . GLN A 1 134 ? 21.137 -8.539 -30.763 1.00 75.38 134 GLN A N 1
ATOM 1081 C CA . GLN A 1 134 ? 20.215 -9.306 -29.930 1.00 75.38 134 GLN A CA 1
ATOM 1082 C C . GLN A 1 134 ? 18.760 -8.948 -30.262 1.00 75.38 134 GLN A C 1
ATOM 1084 O O . GLN A 1 134 ? 18.447 -7.763 -30.417 1.00 75.38 134 GLN A O 1
ATOM 1089 N N . PRO A 1 135 ? 17.853 -9.936 -30.349 1.00 83.12 135 PRO A N 1
ATOM 1090 C CA . PRO A 1 135 ? 16.435 -9.667 -30.534 1.00 83.12 135 PRO A CA 1
ATOM 1091 C C . PRO A 1 135 ? 15.851 -8.950 -29.306 1.00 83.12 135 PRO A C 1
ATOM 1093 O O . PRO A 1 135 ? 16.228 -9.221 -28.165 1.00 83.12 135 PRO A O 1
ATOM 1096 N N . LEU A 1 136 ? 14.904 -8.040 -29.549 1.00 84.19 136 LEU A N 1
ATOM 1097 C CA . LEU A 1 136 ? 14.165 -7.314 -28.504 1.00 84.19 136 LEU A CA 1
ATOM 1098 C C . LEU A 1 136 ? 12.879 -8.053 -28.093 1.00 84.19 136 LEU A C 1
ATOM 1100 O O . LEU A 1 136 ? 12.112 -7.546 -27.281 1.00 84.19 136 LEU A O 1
ATOM 1104 N N . THR A 1 137 ? 12.607 -9.229 -28.669 1.00 85.44 137 THR A N 1
ATOM 1105 C CA . THR A 1 137 ? 11.385 -10.004 -28.397 1.00 85.44 137 THR A CA 1
ATOM 1106 C C . THR A 1 137 ? 11.224 -10.294 -26.915 1.00 85.44 137 THR A C 1
ATOM 1108 O O . THR A 1 137 ? 10.176 -10.012 -26.350 1.00 85.44 137 THR A O 1
ATOM 1111 N N . ASP A 1 138 ? 12.290 -10.760 -26.271 1.00 86.19 138 ASP A N 1
ATOM 1112 C CA . ASP A 1 138 ? 12.228 -11.263 -24.902 1.00 86.19 138 ASP A CA 1
ATOM 1113 C C . ASP A 1 138 ? 12.031 -10.120 -23.894 1.00 86.19 138 ASP A C 1
ATOM 1115 O O . ASP A 1 138 ? 11.277 -10.252 -22.929 1.00 86.19 138 ASP A O 1
ATOM 1119 N N . SER A 1 139 ? 12.660 -8.966 -24.137 1.00 85.31 139 SER A N 1
ATOM 1120 C CA . SER A 1 139 ? 12.502 -7.766 -23.308 1.00 85.31 139 SER A CA 1
ATOM 1121 C C . SER A 1 139 ? 11.147 -7.089 -23.522 1.00 85.31 139 SER A C 1
ATOM 1123 O O . SER A 1 139 ? 10.533 -6.626 -22.560 1.00 85.31 139 SER A O 1
ATOM 1125 N N . VAL A 1 140 ? 10.622 -7.093 -24.748 1.00 88.06 140 VAL A N 1
ATOM 1126 C CA . VAL A 1 140 ? 9.270 -6.596 -25.045 1.00 88.06 140 VAL A CA 1
ATOM 1127 C C . VAL A 1 140 ? 8.189 -7.506 -24.457 1.00 88.06 140 VAL A C 1
ATOM 1129 O O . VAL A 1 140 ? 7.223 -7.010 -23.872 1.00 88.06 140 VAL A O 1
ATOM 1132 N N . ASP A 1 141 ? 8.373 -8.824 -24.517 1.00 87.88 141 ASP A N 1
ATOM 1133 C CA . ASP A 1 141 ? 7.478 -9.785 -23.872 1.00 87.88 141 ASP A CA 1
ATOM 1134 C C . ASP A 1 141 ? 7.529 -9.652 -22.341 1.00 87.88 141 ASP A C 1
ATOM 1136 O O . ASP A 1 141 ? 6.495 -9.748 -21.675 1.00 87.88 141 ASP A O 1
ATOM 1140 N N . ALA A 1 142 ? 8.697 -9.349 -21.763 1.00 87.69 142 ALA A N 1
ATOM 1141 C CA . ALA A 1 142 ? 8.822 -9.045 -20.338 1.00 87.69 142 ALA A CA 1
ATOM 1142 C C . ALA A 1 142 ? 8.027 -7.789 -19.937 1.00 87.69 142 ALA A C 1
ATOM 1144 O O . ALA A 1 142 ? 7.320 -7.823 -18.929 1.00 87.69 142 ALA A O 1
ATOM 1145 N N . ILE A 1 143 ? 8.067 -6.716 -20.738 1.00 89.62 143 ILE A N 1
ATOM 1146 C CA . ILE A 1 143 ? 7.253 -5.507 -20.512 1.00 89.62 143 ILE A CA 1
ATOM 1147 C C . ILE A 1 143 ? 5.761 -5.837 -20.621 1.00 89.62 143 ILE A C 1
ATOM 1149 O O . ILE A 1 143 ? 4.973 -5.426 -19.768 1.00 89.62 143 ILE A O 1
ATOM 1153 N N . ARG A 1 144 ? 5.371 -6.635 -21.621 1.00 88.75 144 ARG A N 1
ATOM 1154 C CA . ARG A 1 144 ? 3.980 -7.072 -21.799 1.00 88.75 144 ARG A CA 1
ATOM 1155 C C . ARG A 1 144 ? 3.467 -7.890 -20.612 1.00 88.75 144 ARG A C 1
ATOM 1157 O O . ARG A 1 144 ? 2.318 -7.731 -20.215 1.00 88.75 144 ARG A O 1
ATOM 1164 N N . ASN A 1 145 ? 4.312 -8.747 -20.041 1.00 87.75 145 ASN A N 1
ATOM 1165 C CA . ASN A 1 145 ? 3.974 -9.568 -18.877 1.00 87.75 145 ASN A CA 1
ATOM 1166 C C . ASN A 1 145 ? 3.973 -8.772 -17.562 1.00 87.75 145 ASN A C 1
ATOM 1168 O O . ASN A 1 145 ? 3.216 -9.106 -16.651 1.00 87.75 145 ASN A O 1
ATOM 1172 N N . ALA A 1 146 ? 4.823 -7.748 -17.452 1.00 85.94 146 ALA A N 1
ATOM 1173 C CA . ALA A 1 146 ? 4.880 -6.852 -16.298 1.00 85.94 146 ALA A CA 1
ATOM 1174 C C . ALA A 1 146 ? 3.721 -5.842 -16.278 1.00 85.94 146 ALA A C 1
ATOM 1176 O O . ALA A 1 146 ? 3.340 -5.362 -15.207 1.00 85.94 146 ALA A O 1
ATOM 1177 N N . ALA A 1 147 ? 3.147 -5.535 -17.444 1.00 84.69 147 ALA A N 1
ATOM 1178 C CA . ALA A 1 147 ? 1.969 -4.693 -17.560 1.00 84.69 147 ALA A CA 1
ATOM 1179 C C . ALA A 1 147 ? 0.758 -5.314 -16.863 1.00 84.69 147 ALA A C 1
ATOM 1181 O O . ALA A 1 147 ? 0.537 -6.529 -16.877 1.00 84.69 147 ALA A O 1
ATOM 1182 N N . ALA A 1 148 ? -0.072 -4.458 -16.267 1.00 77.44 148 ALA A N 1
ATOM 1183 C CA . ALA A 1 148 ? -1.382 -4.891 -15.815 1.00 77.44 148 ALA A CA 1
ATOM 1184 C C . ALA A 1 148 ? -2.165 -5.441 -17.021 1.00 77.44 148 ALA A C 1
ATOM 1186 O O . ALA A 1 148 ? -2.127 -4.874 -18.113 1.00 77.44 148 ALA A O 1
ATOM 1187 N N . LYS A 1 149 ? -2.868 -6.565 -16.834 1.00 75.12 149 LYS A N 1
ATOM 1188 C CA . LYS A 1 149 ? -3.645 -7.203 -17.906 1.00 75.12 149 LYS A CA 1
ATOM 1189 C C . LYS A 1 149 ? -4.640 -6.194 -18.498 1.00 75.12 149 LYS A C 1
ATOM 1191 O O . LYS A 1 149 ? -5.586 -5.818 -17.810 1.00 75.12 149 LYS A O 1
ATOM 1196 N N . GLY A 1 150 ? -4.439 -5.809 -19.760 1.00 69.19 150 GLY A N 1
ATOM 1197 C CA . GLY A 1 150 ? -5.316 -4.888 -20.492 1.00 69.19 150 GLY A CA 1
ATOM 1198 C C . GLY A 1 150 ? -4.967 -3.400 -20.373 1.00 69.19 150 GLY A C 1
ATOM 1199 O O . GLY A 1 150 ? -5.861 -2.573 -20.530 1.00 69.19 150 GLY A O 1
ATOM 1200 N N . ASP A 1 151 ? -3.713 -3.043 -20.074 1.00 81.88 151 ASP A N 1
ATOM 1201 C CA . ASP A 1 151 ? -3.261 -1.650 -20.169 1.00 81.88 151 ASP A CA 1
ATOM 1202 C C . ASP A 1 151 ? -3.117 -1.215 -21.643 1.00 81.88 151 ASP A C 1
ATOM 1204 O O . ASP A 1 151 ? -2.11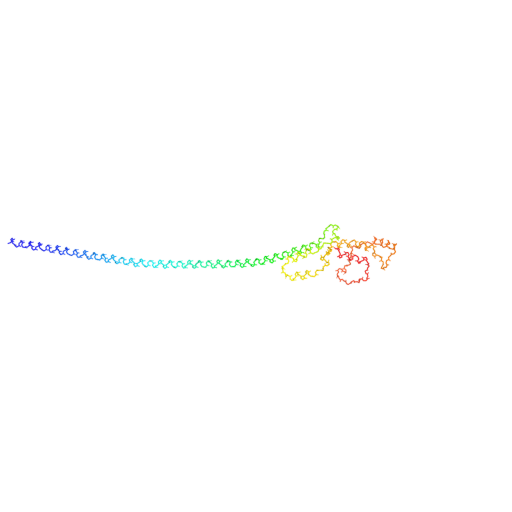6 -1.506 -22.304 1.00 81.88 151 ASP A O 1
ATOM 1208 N N . ASP A 1 152 ? -4.141 -0.526 -22.156 1.00 86.44 152 ASP A N 1
ATOM 1209 C CA . ASP A 1 152 ? -4.232 -0.029 -23.539 1.00 86.44 152 ASP A CA 1
ATOM 1210 C C . ASP A 1 152 ? -3.044 0.874 -23.914 1.00 86.44 152 ASP A C 1
ATOM 1212 O O . ASP A 1 152 ? -2.544 0.844 -25.039 1.00 86.44 152 ASP A O 1
ATOM 1216 N N . LEU A 1 153 ? -2.508 1.634 -22.954 1.00 86.62 153 LEU A N 1
ATOM 1217 C CA . LEU A 1 153 ? -1.352 2.497 -23.202 1.00 86.62 153 LEU A CA 1
ATOM 1218 C C . LEU A 1 153 ? -0.097 1.679 -23.510 1.00 86.62 153 LEU A C 1
ATOM 1220 O O . LEU A 1 153 ? 0.656 2.010 -24.423 1.00 86.62 153 LEU A O 1
ATOM 1224 N N . VAL A 1 154 ? 0.130 0.594 -22.770 1.00 87.62 154 VAL A N 1
ATOM 1225 C CA . VAL A 1 154 ? 1.300 -0.257 -23.004 1.00 87.62 154 VAL A CA 1
ATOM 1226 C C . VAL A 1 154 ? 1.132 -1.026 -24.311 1.00 87.62 154 VAL A C 1
ATOM 1228 O O . VAL A 1 154 ? 2.067 -1.081 -25.106 1.00 87.62 154 VAL A O 1
ATOM 1231 N N . GLU A 1 155 ? -0.056 -1.566 -24.590 1.00 87.19 155 GLU A N 1
ATOM 1232 C CA . GLU A 1 155 ? -0.299 -2.297 -25.839 1.00 87.19 155 GLU A CA 1
ATOM 1233 C C . GLU A 1 155 ? -0.180 -1.404 -27.082 1.00 87.19 155 GLU A C 1
ATOM 1235 O O . GLU A 1 155 ? 0.448 -1.811 -28.063 1.00 87.19 155 GLU A O 1
ATOM 1240 N N . THR A 1 156 ? -0.705 -0.175 -27.037 1.00 89.12 156 THR A N 1
ATOM 1241 C CA . THR A 1 156 ? -0.573 0.785 -28.147 1.00 89.12 156 THR A CA 1
ATOM 1242 C C . THR A 1 156 ? 0.883 1.158 -28.402 1.00 89.12 156 THR A C 1
ATOM 1244 O O . THR A 1 156 ? 1.316 1.131 -29.554 1.00 89.12 156 THR A O 1
ATOM 1247 N N . VAL A 1 157 ? 1.670 1.431 -27.355 1.00 89.56 157 VAL A N 1
ATOM 1248 C CA . VAL A 1 157 ? 3.104 1.731 -27.492 1.00 89.56 157 VAL A CA 1
ATOM 1249 C C . VAL A 1 157 ? 3.863 0.532 -28.057 1.00 89.56 157 VAL A C 1
ATOM 1251 O O . VAL A 1 157 ? 4.629 0.696 -29.008 1.00 89.56 157 VAL A O 1
ATOM 1254 N N . LEU A 1 158 ? 3.621 -0.679 -27.548 1.00 87.12 158 LEU A N 1
ATOM 1255 C CA . LEU A 1 158 ? 4.267 -1.890 -28.065 1.00 87.12 158 LEU A CA 1
ATOM 1256 C C . LEU A 1 158 ? 3.903 -2.164 -29.533 1.00 87.12 158 LEU A C 1
ATOM 1258 O O . LEU A 1 158 ? 4.755 -2.624 -30.294 1.00 87.12 158 LEU A O 1
ATOM 1262 N N . ALA A 1 159 ? 2.685 -1.824 -29.961 1.00 87.44 159 ALA A N 1
ATOM 1263 C CA . ALA A 1 159 ? 2.251 -1.956 -31.352 1.00 87.44 159 ALA A CA 1
ATOM 1264 C C . ALA A 1 159 ? 2.934 -0.958 -32.307 1.00 87.44 159 ALA A C 1
ATOM 1266 O O . ALA A 1 159 ? 3.013 -1.228 -33.507 1.00 87.44 159 ALA A O 1
ATOM 1267 N N . THR A 1 160 ? 3.454 0.170 -31.806 1.00 89.75 160 THR A N 1
ATOM 1268 C CA . THR A 1 160 ? 4.223 1.119 -32.637 1.00 89.75 160 THR A CA 1
ATOM 1269 C C . THR A 1 160 ? 5.611 0.601 -33.016 1.00 89.75 160 THR A C 1
ATOM 1271 O O . THR A 1 160 ? 6.214 1.099 -33.970 1.00 89.75 160 THR A O 1
ATOM 1274 N N . ILE A 1 161 ? 6.132 -0.401 -32.300 1.00 86.75 161 ILE A N 1
ATOM 1275 C CA . ILE A 1 161 ? 7.486 -0.907 -32.520 1.00 86.75 161 ILE A CA 1
ATOM 1276 C C . ILE A 1 161 ? 7.514 -1.750 -33.805 1.00 86.75 161 ILE A C 1
ATOM 1278 O O . ILE A 1 161 ? 6.778 -2.735 -33.925 1.00 86.75 161 ILE A O 1
ATOM 1282 N N . PRO A 1 162 ? 8.384 -1.427 -34.782 1.00 88.06 162 PRO A N 1
ATOM 1283 C CA . PRO A 1 162 ? 8.443 -2.173 -36.028 1.00 88.06 162 PRO A CA 1
ATOM 1284 C C . PRO A 1 162 ? 8.935 -3.607 -35.792 1.00 88.06 162 PRO A C 1
ATOM 1286 O O . PRO A 1 162 ? 9.937 -3.852 -35.117 1.00 88.06 162 PRO A O 1
ATOM 1289 N N . SER A 1 163 ? 8.276 -4.575 -36.434 1.00 83.00 163 SER A N 1
ATOM 1290 C CA . SER A 1 163 ? 8.597 -6.007 -36.306 1.00 83.00 163 SER A CA 1
ATOM 1291 C C . SER A 1 163 ? 10.009 -6.372 -36.780 1.00 83.00 163 SER A C 1
ATOM 1293 O O . SER A 1 163 ? 10.577 -7.377 -36.345 1.00 83.00 163 SER A O 1
ATOM 1295 N N . THR A 1 164 ? 10.601 -5.538 -37.637 1.00 84.00 164 THR A N 1
ATOM 1296 C CA . THR A 1 164 ? 11.999 -5.643 -38.061 1.00 84.00 164 THR A CA 1
ATOM 1297 C C . THR A 1 164 ? 12.963 -5.374 -36.908 1.00 84.00 164 THR A C 1
ATOM 1299 O O . THR A 1 164 ? 13.938 -6.109 -36.774 1.00 84.00 164 THR A O 1
ATOM 1302 N N . ALA A 1 165 ? 12.682 -4.389 -36.048 1.00 81.50 165 ALA A N 1
ATOM 1303 C CA . ALA A 1 165 ? 13.499 -4.091 -34.871 1.00 81.50 165 ALA A CA 1
ATOM 1304 C C . ALA A 1 165 ? 13.370 -5.183 -33.802 1.00 81.50 165 ALA A C 1
ATOM 1306 O O . ALA A 1 165 ? 14.372 -5.562 -33.204 1.00 81.50 165 ALA A O 1
ATOM 1307 N N . LEU A 1 166 ? 12.171 -5.753 -33.629 1.00 83.12 166 LEU A N 1
ATOM 1308 C CA . LEU A 1 166 ? 11.931 -6.838 -32.671 1.00 83.12 166 LEU A CA 1
ATOM 1309 C C . LEU A 1 166 ? 12.763 -8.086 -32.985 1.00 83.12 166 LEU A C 1
ATOM 1311 O O . LEU A 1 166 ? 13.451 -8.606 -32.111 1.00 83.12 166 LEU A O 1
ATOM 1315 N N . LYS A 1 167 ? 12.720 -8.553 -34.240 1.00 82.69 167 LYS A N 1
ATOM 1316 C CA . LYS A 1 167 ? 13.390 -9.797 -34.655 1.00 82.69 167 LYS A CA 1
ATOM 1317 C C . LYS A 1 167 ? 14.887 -9.632 -34.876 1.00 82.69 167 LYS A C 1
ATOM 1319 O O . LYS A 1 167 ? 15.644 -10.553 -34.598 1.00 82.69 167 LYS A O 1
ATOM 1324 N N . ARG A 1 168 ? 15.296 -8.500 -35.456 1.00 80.00 168 ARG A N 1
ATOM 1325 C CA . ARG A 1 168 ? 16.691 -8.271 -35.841 1.00 80.00 168 ARG A CA 1
ATOM 1326 C C . ARG A 1 168 ? 17.511 -7.694 -34.700 1.00 80.00 168 ARG A C 1
ATOM 1328 O O . ARG A 1 168 ? 18.696 -7.964 -34.672 1.00 80.00 168 ARG A O 1
ATOM 1335 N N . GLY A 1 169 ? 16.918 -6.888 -33.824 1.00 78.81 169 GLY A N 1
ATOM 1336 C CA . GLY A 1 169 ? 17.664 -6.029 -32.914 1.00 78.81 169 GLY A CA 1
ATOM 1337 C C . GLY A 1 169 ? 18.009 -4.665 -33.519 1.00 78.81 169 GLY A C 1
ATOM 1338 O O . GLY A 1 169 ? 17.918 -4.447 -34.738 1.00 78.81 169 GLY A O 1
ATOM 1339 N N . VAL A 1 170 ? 18.401 -3.733 -32.650 1.00 82.69 170 VAL A N 1
ATOM 1340 C CA . VAL A 1 170 ? 18.811 -2.364 -33.005 1.00 82.69 170 VAL A CA 1
ATOM 1341 C C . VAL A 1 170 ? 20.287 -2.180 -32.672 1.00 82.69 170 VAL A C 1
ATOM 1343 O O . VAL A 1 170 ? 20.762 -2.688 -31.660 1.00 82.69 170 VAL A O 1
ATOM 1346 N N . TYR A 1 171 ? 21.019 -1.474 -33.538 1.00 81.62 171 TYR A N 1
ATOM 1347 C CA . TYR A 1 171 ? 22.403 -1.122 -33.243 1.00 81.62 171 TYR A CA 1
ATOM 1348 C C . TYR A 1 171 ? 22.429 -0.053 -32.146 1.00 81.62 171 TYR A C 1
ATOM 1350 O O . TYR A 1 171 ? 21.731 0.953 -32.283 1.00 81.62 171 TYR A O 1
ATOM 1358 N N . PRO A 1 172 ? 23.234 -0.239 -31.093 1.00 81.69 172 PRO A N 1
ATOM 1359 C CA . PRO A 1 172 ? 23.432 0.785 -30.071 1.00 81.69 172 PRO A CA 1
ATOM 1360 C C . PRO A 1 172 ? 24.135 2.011 -30.674 1.00 81.69 172 PRO A C 1
ATOM 1362 O O . PRO A 1 172 ? 24.800 1.930 -31.716 1.00 81.69 172 PRO A O 1
ATOM 1365 N N . GLU A 1 173 ? 24.071 3.128 -29.962 1.00 81.25 173 GLU A N 1
ATOM 1366 C CA . GLU A 1 173 ? 24.749 4.367 -30.349 1.00 81.25 173 GLU A CA 1
ATOM 1367 C C . GLU A 1 173 ? 26.273 4.182 -30.466 1.00 81.25 173 GLU A C 1
ATOM 1369 O O . GLU A 1 173 ? 26.875 4.597 -31.456 1.00 81.25 173 GLU A O 1
ATOM 1374 N N . ASP A 1 174 ? 26.893 3.470 -29.522 1.00 80.69 174 ASP A N 1
ATOM 1375 C CA . ASP A 1 174 ? 28.350 3.297 -29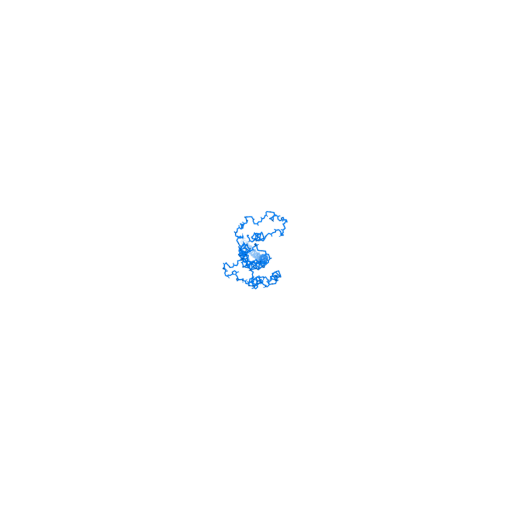.485 1.00 80.69 174 ASP A CA 1
ATOM 1376 C C . ASP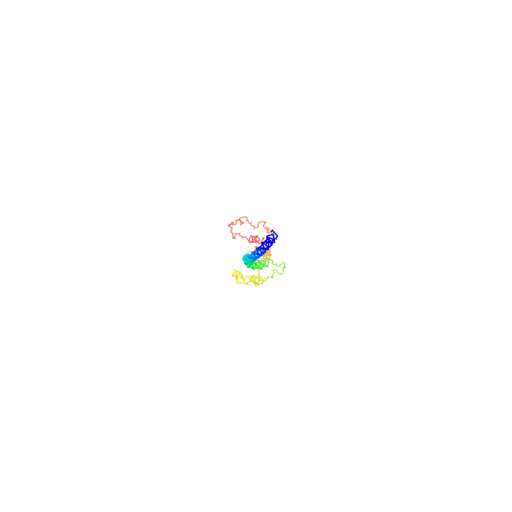 A 1 174 ? 28.891 2.486 -30.674 1.00 80.69 174 ASP A C 1
ATOM 1378 O O . ASP A 1 174 ? 29.919 2.838 -31.258 1.00 80.69 174 ASP A O 1
ATOM 1382 N N . SER A 1 175 ? 28.174 1.439 -31.099 1.00 80.56 175 SER A N 1
ATOM 1383 C CA . SER A 1 175 ? 28.544 0.647 -32.286 1.00 80.56 175 SER A CA 1
ATOM 1384 C C . SER A 1 175 ? 28.392 1.465 -33.571 1.00 80.56 175 SER A C 1
ATOM 1386 O O . SER A 1 175 ? 29.240 1.395 -34.468 1.00 80.56 175 SER A O 1
ATOM 1388 N N . LEU A 1 176 ? 27.345 2.295 -33.659 1.00 83.62 176 LEU A N 1
ATOM 1389 C CA . LEU A 1 176 ? 27.158 3.212 -34.785 1.00 83.62 176 LEU A CA 1
ATOM 1390 C C . LEU A 1 176 ? 28.256 4.278 -34.827 1.00 83.62 176 LEU A C 1
ATOM 1392 O O . LEU A 1 176 ? 28.790 4.533 -35.908 1.00 83.62 176 LEU A O 1
ATOM 1396 N N . ARG A 1 177 ? 28.658 4.825 -33.673 1.00 84.69 177 ARG A N 1
ATOM 1397 C CA . ARG A 1 177 ? 29.783 5.764 -33.551 1.00 84.69 177 ARG A CA 1
ATOM 1398 C C . ARG A 1 177 ? 31.093 5.123 -34.014 1.00 84.69 177 ARG A C 1
ATOM 1400 O O . ARG A 1 177 ? 31.799 5.694 -34.846 1.00 84.69 177 ARG A O 1
ATOM 1407 N N . GLU A 1 178 ? 31.407 3.904 -33.569 1.00 83.88 178 GLU A N 1
ATOM 1408 C CA . GLU A 1 178 ? 32.631 3.208 -33.998 1.00 83.88 178 GLU A CA 1
ATOM 1409 C C . GLU A 1 178 ? 32.626 2.908 -35.509 1.00 83.88 178 GLU A C 1
ATOM 1411 O O . GLU A 1 178 ? 33.637 3.097 -36.202 1.00 83.88 178 GLU A O 1
ATOM 1416 N N . ARG A 1 179 ? 31.483 2.466 -36.048 1.00 83.81 179 ARG A N 1
ATOM 1417 C CA . ARG A 1 179 ? 31.307 2.252 -37.492 1.00 83.81 179 ARG A CA 1
ATOM 1418 C C . ARG A 1 179 ? 31.451 3.552 -38.272 1.00 83.81 179 ARG A C 1
ATOM 1420 O O . ARG A 1 179 ? 32.140 3.555 -39.293 1.00 83.81 179 ARG A O 1
ATOM 1427 N N . PHE A 1 180 ? 30.878 4.648 -37.781 1.00 88.25 180 PHE A N 1
ATOM 1428 C CA . PHE A 1 180 ? 31.018 5.963 -38.393 1.00 88.25 180 PHE A CA 1
ATOM 1429 C C . PHE A 1 180 ? 32.486 6.386 -38.459 1.00 88.25 180 PHE A C 1
ATOM 1431 O O . PHE A 1 180 ? 32.949 6.737 -39.535 1.00 88.25 180 PHE A O 1
ATOM 1438 N N . LEU A 1 181 ? 33.267 6.234 -37.385 1.00 85.88 181 LEU A N 1
ATOM 1439 C CA . LEU A 1 181 ? 34.705 6.553 -37.396 1.00 85.88 181 LEU A CA 1
ATOM 1440 C C . LEU A 1 181 ? 35.506 5.715 -38.413 1.00 85.88 181 LEU A C 1
ATOM 1442 O O . LEU A 1 181 ? 36.503 6.184 -38.973 1.00 85.88 181 LEU A O 1
ATOM 1446 N N . LYS A 1 182 ? 35.100 4.462 -38.671 1.00 86.75 182 LYS A N 1
ATOM 1447 C CA . LYS A 1 182 ? 35.697 3.626 -39.732 1.00 86.75 182 LYS A CA 1
ATOM 1448 C C . LYS A 1 182 ? 35.323 4.146 -41.122 1.00 86.75 182 LYS A C 1
ATOM 1450 O O . LYS A 1 182 ? 36.205 4.253 -41.977 1.00 86.75 182 LYS A O 1
ATOM 1455 N N . VAL A 1 183 ? 34.054 4.492 -41.333 1.00 88.56 183 VAL A N 1
ATOM 1456 C CA . VAL A 1 183 ? 33.549 5.045 -42.600 1.00 88.56 183 VAL A CA 1
ATOM 1457 C C . VAL A 1 183 ? 34.146 6.424 -42.873 1.00 88.56 183 VAL A C 1
ATOM 1459 O O . VAL A 1 183 ? 34.612 6.648 -43.983 1.00 88.56 183 VAL A O 1
ATOM 1462 N N . GLU A 1 184 ? 34.249 7.299 -41.870 1.00 86.50 184 GLU A N 1
ATOM 1463 C CA . GLU A 1 184 ? 34.872 8.626 -41.947 1.00 86.50 184 GLU A CA 1
ATOM 1464 C C . GLU A 1 184 ? 36.291 8.515 -42.508 1.00 86.50 184 GLU A C 1
ATOM 1466 O O . GLU A 1 184 ? 36.646 9.221 -43.444 1.00 86.50 184 GLU A O 1
ATOM 1471 N N . LYS A 1 185 ? 37.103 7.572 -42.008 1.00 84.12 185 LYS A N 1
ATOM 1472 C CA . LYS A 1 185 ? 38.474 7.358 -42.505 1.00 84.12 185 LYS A CA 1
ATOM 1473 C C . LYS A 1 185 ? 38.521 6.976 -43.982 1.00 84.12 185 LYS A C 1
ATOM 1475 O O . LYS A 1 185 ? 39.480 7.335 -44.663 1.00 84.12 185 LYS A O 1
ATOM 1480 N N . VAL A 1 186 ? 37.547 6.208 -44.468 1.00 85.38 186 VAL A N 1
ATOM 1481 C CA . VAL A 1 186 ? 37.477 5.794 -45.877 1.00 85.38 186 VAL A CA 1
ATOM 1482 C C . VAL A 1 186 ? 36.923 6.928 -46.735 1.00 85.38 186 VAL A C 1
ATOM 1484 O O . VAL A 1 186 ? 37.519 7.256 -47.756 1.00 85.38 186 VAL A O 1
ATOM 1487 N N . ALA A 1 187 ? 35.846 7.570 -46.290 1.00 84.88 187 ALA A N 1
ATOM 1488 C CA . ALA A 1 187 ? 35.227 8.704 -46.959 1.00 84.88 187 ALA A CA 1
ATOM 1489 C C . ALA A 1 187 ? 36.203 9.880 -47.084 1.00 84.88 187 ALA A C 1
ATOM 1491 O O . ALA A 1 187 ? 36.333 10.443 -48.164 1.00 84.88 187 ALA A O 1
ATOM 1492 N N . TRP A 1 188 ? 36.990 10.171 -46.044 1.00 82.81 188 TRP A N 1
ATOM 1493 C CA . TRP A 1 188 ? 38.026 11.208 -46.069 1.00 82.81 188 TRP A CA 1
ATOM 1494 C C . TRP A 1 188 ? 39.074 10.965 -47.158 1.00 82.81 188 TRP A C 1
ATOM 1496 O O . TRP A 1 188 ? 39.501 11.894 -47.832 1.00 82.81 188 TRP A O 1
ATOM 1506 N N . ARG A 1 189 ? 39.460 9.701 -47.381 1.00 80.69 189 ARG A N 1
ATOM 1507 C CA . ARG A 1 189 ? 40.419 9.324 -48.436 1.00 80.69 189 ARG A CA 1
ATOM 1508 C C . ARG A 1 189 ? 39.854 9.472 -49.847 1.00 80.69 189 ARG A C 1
ATOM 1510 O O . ARG A 1 189 ? 40.619 9.588 -50.799 1.00 80.69 189 ARG A O 1
ATOM 1517 N N . VAL A 1 190 ? 38.532 9.402 -49.979 1.00 81.00 190 VAL A N 1
ATOM 1518 C CA . VAL A 1 190 ? 37.806 9.342 -51.257 1.00 81.00 190 VAL A CA 1
ATOM 1519 C C . VAL A 1 190 ? 37.118 10.674 -51.583 1.00 81.00 190 VAL A C 1
ATOM 1521 O O . VAL A 1 190 ? 36.743 10.894 -52.727 1.00 81.00 190 VAL A O 1
ATOM 1524 N N . ALA A 1 191 ? 37.017 11.600 -50.626 1.00 79.81 191 ALA A N 1
ATOM 1525 C CA . ALA A 1 191 ? 36.261 12.849 -50.737 1.00 79.81 191 ALA A CA 1
ATOM 1526 C C . ALA A 1 191 ? 36.675 13.752 -51.915 1.00 79.81 191 ALA A C 1
ATOM 1528 O O . ALA A 1 191 ? 35.847 14.500 -52.427 1.00 79.81 191 ALA A O 1
ATOM 1529 N N . GLY A 1 192 ? 37.926 13.663 -52.381 1.00 72.38 192 GLY A N 1
ATOM 1530 C CA . GLY A 1 192 ? 38.422 14.407 -53.548 1.00 72.38 192 GLY A CA 1
ATOM 1531 C C . GLY A 1 192 ? 38.061 13.814 -54.919 1.00 72.38 192 GLY A C 1
ATOM 1532 O O . GLY A 1 192 ? 38.551 14.312 -55.932 1.00 72.38 192 GLY A O 1
ATOM 1533 N N . ILE A 1 193 ? 37.277 12.733 -54.983 1.00 76.50 193 ILE A N 1
ATOM 1534 C CA . ILE A 1 193 ? 36.929 12.052 -56.238 1.00 76.50 193 ILE A CA 1
ATOM 1535 C C . ILE A 1 193 ? 35.596 12.598 -56.784 1.00 76.50 193 ILE A C 1
ATOM 1537 O O . ILE A 1 193 ? 34.605 12.583 -56.059 1.00 76.50 193 ILE A O 1
ATOM 1541 N N . PRO A 1 194 ? 35.537 13.051 -58.053 1.00 73.00 194 PRO A N 1
ATOM 1542 C CA . PRO A 1 194 ? 34.300 13.537 -58.662 1.00 73.00 194 PRO A CA 1
ATOM 1543 C C . PRO A 1 194 ? 33.306 12.400 -58.962 1.00 73.00 194 PRO A C 1
ATOM 1545 O O . PRO A 1 194 ? 33.700 11.251 -59.197 1.00 73.00 194 PRO A O 1
ATOM 1548 N N . GLU A 1 195 ? 32.014 12.736 -59.003 1.00 65.94 195 GLU A N 1
ATOM 1549 C CA . GLU A 1 195 ? 30.929 11.803 -59.325 1.00 65.94 195 GLU A CA 1
ATOM 1550 C C . GLU A 1 195 ? 31.083 11.271 -60.762 1.00 65.94 195 GLU A C 1
ATOM 1552 O O . GLU A 1 195 ? 30.978 12.013 -61.735 1.00 65.94 195 GLU A O 1
ATOM 1557 N N . GLY A 1 196 ? 31.413 9.983 -60.905 1.00 63.84 196 GLY A N 1
ATOM 1558 C CA . GLY A 1 196 ? 31.712 9.354 -62.203 1.00 63.84 196 GLY A CA 1
ATOM 1559 C C . GLY A 1 196 ? 32.855 8.338 -62.177 1.00 63.84 196 GLY A C 1
ATOM 1560 O O . GLY A 1 196 ? 33.084 7.638 -63.162 1.00 63.84 196 GLY A O 1
ATOM 1561 N N . GLY A 1 197 ? 33.544 8.212 -61.040 1.00 63.19 197 GLY A N 1
ATOM 1562 C CA . GLY A 1 197 ? 34.636 7.261 -60.865 1.00 63.19 197 GLY A CA 1
ATOM 1563 C C . GLY A 1 197 ? 35.964 7.795 -61.404 1.00 63.19 197 GLY A C 1
ATOM 1564 O O . GLY A 1 197 ? 36.043 8.546 -62.375 1.00 63.19 197 GLY A O 1
ATOM 1565 N N . ALA A 1 198 ? 37.046 7.416 -60.735 1.00 65.56 198 ALA A N 1
ATOM 1566 C CA . ALA A 1 198 ? 38.390 7.878 -61.042 1.00 65.56 198 ALA A CA 1
ATOM 1567 C C . ALA A 1 198 ? 39.265 6.713 -61.516 1.00 65.56 198 ALA A C 1
ATOM 1569 O O . ALA A 1 198 ? 39.185 5.599 -61.008 1.00 65.56 198 ALA A O 1
ATOM 1570 N N . SER A 1 199 ? 40.150 6.975 -62.478 1.00 77.38 199 SER A N 1
ATOM 1571 C CA . SER A 1 199 ? 41.235 6.054 -62.833 1.00 77.38 199 SER A CA 1
ATOM 1572 C C . SER A 1 199 ? 42.163 5.834 -61.627 1.00 77.38 199 SER A C 1
ATOM 1574 O O . SER A 1 199 ? 42.436 6.796 -60.912 1.00 77.38 199 SER A O 1
ATOM 1576 N N . LEU A 1 200 ? 42.728 4.633 -61.445 1.00 78.00 200 LEU A N 1
ATOM 1577 C CA . LEU A 1 200 ? 43.664 4.284 -60.352 1.00 78.00 200 LEU A CA 1
ATOM 1578 C C . LEU A 1 200 ? 44.700 5.371 -59.967 1.00 78.00 200 LEU A C 1
ATOM 1580 O O . LEU A 1 200 ? 44.834 5.649 -58.775 1.00 78.00 200 LEU A O 1
ATOM 1584 N N . PRO A 1 201 ? 45.397 6.049 -60.905 1.00 80.50 201 PRO A N 1
ATOM 1585 C CA . PRO A 1 201 ? 46.334 7.119 -60.541 1.00 80.50 201 PRO A CA 1
ATOM 1586 C C . PRO A 1 201 ? 45.664 8.342 -59.891 1.00 80.50 201 PRO A C 1
ATOM 1588 O O . PRO A 1 201 ? 46.255 8.975 -59.023 1.00 80.50 201 PRO A O 1
ATOM 1591 N N . LYS A 1 202 ? 44.416 8.658 -60.255 1.00 77.19 202 LYS A N 1
ATOM 1592 C CA . LYS A 1 202 ? 43.635 9.743 -59.639 1.00 77.19 202 LYS A CA 1
ATOM 1593 C C . LYS A 1 202 ? 43.180 9.381 -58.221 1.00 77.19 202 LYS A C 1
ATOM 1595 O O . LYS A 1 202 ? 43.153 10.260 -57.370 1.00 77.19 202 LYS A O 1
ATOM 1600 N N . LEU A 1 203 ? 42.894 8.104 -57.941 1.00 76.75 203 LEU A N 1
ATOM 1601 C CA . LEU A 1 203 ? 42.640 7.632 -56.570 1.00 76.75 203 LEU A CA 1
ATOM 1602 C C . LEU A 1 203 ? 43.880 7.777 -55.682 1.00 76.75 203 LEU A C 1
ATOM 1604 O O . LEU A 1 203 ? 43.763 8.211 -54.541 1.00 76.75 203 LEU A O 1
ATOM 1608 N N . LEU A 1 204 ? 45.066 7.452 -56.206 1.00 78.75 204 LEU A N 1
ATOM 1609 C CA . LEU A 1 204 ? 46.323 7.621 -55.471 1.00 78.75 204 LEU A CA 1
ATOM 1610 C C . LEU A 1 204 ? 46.608 9.102 -55.183 1.00 78.75 204 LEU A C 1
ATOM 1612 O O . LEU A 1 204 ? 47.026 9.440 -54.077 1.00 78.75 204 LEU A O 1
ATOM 1616 N N . LEU A 1 205 ? 46.323 9.984 -56.148 1.00 79.62 205 LEU A N 1
ATOM 1617 C CA . LEU A 1 205 ? 46.443 11.431 -55.971 1.00 79.62 205 LEU A CA 1
ATOM 1618 C C . LEU A 1 205 ? 45.462 11.961 -54.912 1.00 79.62 205 LEU A C 1
ATOM 1620 O O . LEU A 1 205 ? 45.874 12.700 -54.024 1.00 79.62 205 LEU A O 1
ATOM 1624 N N . ALA A 1 206 ? 44.193 11.543 -54.966 1.00 74.44 206 ALA A N 1
ATOM 1625 C CA . ALA A 1 206 ? 43.172 11.919 -53.986 1.00 74.44 206 ALA A CA 1
ATOM 1626 C C . ALA A 1 206 ? 43.516 11.412 -52.576 1.00 74.44 206 ALA A C 1
ATOM 1628 O O . ALA A 1 206 ? 43.366 12.144 -51.600 1.00 74.44 206 ALA A O 1
ATOM 1629 N N . TRP A 1 207 ? 44.062 10.198 -52.463 1.00 79.06 207 TRP A N 1
ATOM 1630 C CA . TRP A 1 207 ? 44.547 9.653 -51.196 1.00 79.06 207 TRP A CA 1
ATOM 1631 C C . TRP A 1 207 ? 45.706 10.479 -50.623 1.00 79.06 207 TRP A C 1
ATOM 1633 O O . TRP A 1 207 ? 45.686 10.833 -49.444 1.00 79.06 207 TRP A O 1
ATOM 1643 N N . LEU A 1 208 ? 46.683 10.851 -51.454 1.00 79.31 208 LEU A N 1
ATOM 1644 C CA . LEU A 1 208 ? 47.831 11.658 -51.032 1.00 79.31 208 LEU A CA 1
ATOM 1645 C C . LEU A 1 208 ? 47.413 13.093 -50.667 1.00 79.31 208 LEU A C 1
ATOM 1647 O O . LEU A 1 208 ? 47.879 13.634 -49.666 1.00 79.31 208 LEU A O 1
ATOM 1651 N N . GLN A 1 209 ? 46.465 13.667 -51.413 1.00 78.19 209 GLN A N 1
ATOM 1652 C CA . GLN A 1 209 ? 45.828 14.945 -51.090 1.00 78.19 209 GLN A CA 1
ATOM 1653 C C . GLN A 1 209 ? 45.095 14.877 -49.743 1.00 78.19 209 GLN A C 1
ATOM 1655 O O . GLN A 1 209 ? 45.292 15.747 -48.899 1.00 78.19 209 GLN A O 1
ATOM 1660 N N . SER A 1 210 ? 44.310 13.825 -49.499 1.00 72.19 210 SER A N 1
ATOM 1661 C CA . SER A 1 210 ? 43.565 13.650 -48.244 1.00 72.19 210 SER A CA 1
ATOM 1662 C C . SER A 1 210 ? 44.466 13.526 -47.009 1.00 72.19 210 SER A C 1
ATOM 1664 O O . SER A 1 210 ? 44.054 13.896 -45.911 1.00 72.19 210 SER A O 1
ATOM 1666 N N . ALA A 1 211 ? 45.694 13.021 -47.186 1.00 77.19 211 ALA A N 1
ATOM 1667 C CA . ALA A 1 211 ? 46.692 12.902 -46.125 1.00 77.19 211 ALA A CA 1
ATOM 1668 C C . ALA A 1 211 ? 47.387 14.237 -45.807 1.00 77.19 211 ALA A C 1
ATOM 1670 O O . ALA A 1 211 ? 47.866 14.419 -44.690 1.00 77.19 211 ALA A O 1
ATOM 1671 N N . LEU A 1 212 ? 47.445 15.159 -46.775 1.00 74.56 212 LEU A N 1
ATOM 1672 C CA . LEU A 1 212 ? 48.053 16.483 -46.616 1.00 74.56 212 LEU A CA 1
ATOM 1673 C C . LEU A 1 212 ? 47.070 17.517 -46.034 1.00 74.56 212 LEU A C 1
ATOM 1675 O O . LEU A 1 212 ? 47.498 18.488 -45.414 1.00 74.56 212 LEU A O 1
ATOM 1679 N N . ILE A 1 213 ? 45.759 17.322 -46.226 1.00 74.19 213 ILE A N 1
ATOM 1680 C CA . ILE A 1 213 ? 44.723 18.199 -45.666 1.00 74.19 213 ILE A CA 1
ATOM 1681 C C . ILE A 1 213 ? 44.670 17.996 -44.147 1.00 74.19 213 ILE A C 1
ATOM 1683 O O . ILE A 1 213 ? 44.193 16.977 -43.644 1.00 74.19 213 ILE A O 1
ATOM 1687 N N . ILE A 1 214 ? 45.169 18.990 -43.413 1.00 67.12 214 ILE A N 1
ATOM 1688 C CA . ILE A 1 214 ? 45.090 19.049 -41.954 1.00 67.12 214 ILE A CA 1
ATOM 1689 C C . ILE A 1 214 ? 43.613 19.157 -41.568 1.00 67.12 214 ILE A C 1
ATOM 1691 O O . ILE A 1 214 ? 42.891 20.014 -42.076 1.00 67.12 214 ILE A O 1
ATOM 1695 N N . LYS A 1 215 ? 43.159 18.282 -40.667 1.00 63.78 215 LYS A N 1
ATOM 1696 C CA . LYS A 1 215 ? 41.818 18.381 -40.084 1.00 63.78 215 LYS A CA 1
ATOM 1697 C C . LYS A 1 215 ? 41.706 19.732 -39.376 1.00 63.78 215 LYS A C 1
ATOM 1699 O O . LYS A 1 215 ? 42.514 20.015 -38.494 1.00 63.78 215 LYS A O 1
ATOM 1704 N N . ALA A 1 216 ? 40.757 20.565 -39.801 1.00 58.69 216 ALA A N 1
ATOM 1705 C CA . ALA A 1 216 ? 40.546 21.877 -39.205 1.00 58.69 216 ALA A CA 1
ATOM 1706 C C . ALA A 1 216 ? 40.274 21.723 -37.698 1.00 58.69 216 ALA A C 1
ATOM 1708 O O . ALA A 1 216 ? 39.549 20.819 -37.284 1.00 58.69 216 ALA A O 1
ATOM 1709 N N . SER A 1 217 ? 40.897 22.581 -36.882 1.00 54.44 217 SER A N 1
ATOM 1710 C CA . SER A 1 217 ? 40.743 22.560 -35.419 1.00 54.44 217 SER A CA 1
ATOM 1711 C C . SER A 1 217 ? 39.362 23.049 -34.964 1.00 54.44 217 SER A C 1
ATOM 1713 O O . SER A 1 217 ? 38.975 22.786 -33.830 1.00 54.44 217 SER A O 1
ATOM 1715 N N . GLU A 1 218 ? 38.633 23.747 -35.837 1.00 60.09 218 GLU A N 1
ATOM 1716 C CA . GLU A 1 218 ? 37.264 24.211 -35.621 1.00 60.09 218 GLU A CA 1
ATOM 1717 C C . GLU A 1 218 ? 36.358 23.508 -36.643 1.00 60.09 218 GLU A C 1
ATOM 1719 O O . GLU A 1 218 ? 36.432 23.818 -37.832 1.00 60.09 218 GLU A O 1
ATOM 1724 N N . PRO A 1 219 ? 35.560 22.511 -36.222 1.00 62.53 219 PRO A N 1
ATOM 1725 C CA . PRO A 1 219 ? 34.785 21.679 -37.142 1.00 62.53 219 PRO A CA 1
ATOM 1726 C C . PRO A 1 219 ? 33.523 22.368 -37.686 1.00 62.53 219 PRO A C 1
ATOM 1728 O O . PRO A 1 219 ? 32.988 21.906 -38.692 1.00 62.53 219 PRO A O 1
ATOM 1731 N N . ILE A 1 220 ? 33.045 23.442 -37.039 1.00 69.44 220 ILE A N 1
ATOM 1732 C CA . ILE A 1 220 ? 31.859 24.210 -37.449 1.00 69.44 220 ILE A CA 1
ATOM 1733 C C . ILE A 1 220 ? 32.088 25.714 -37.203 1.00 69.44 220 ILE A C 1
ATOM 1735 O O . ILE A 1 220 ? 32.555 26.079 -36.120 1.00 69.44 220 ILE A O 1
ATOM 1739 N N . PRO A 1 221 ? 31.745 26.599 -38.161 1.00 74.44 221 PRO A N 1
ATOM 1740 C CA . PRO A 1 221 ? 31.787 28.047 -37.962 1.00 74.44 221 PRO A CA 1
ATOM 1741 C C . PRO A 1 221 ? 30.741 28.523 -36.937 1.00 74.44 221 PRO A C 1
ATOM 1743 O O . PRO A 1 221 ? 29.616 28.032 -36.882 1.00 74.44 221 PRO A O 1
ATOM 1746 N N . THR A 1 222 ? 31.080 29.542 -36.145 1.00 71.62 222 THR A N 1
ATOM 1747 C CA . THR A 1 222 ? 30.232 30.073 -35.054 1.00 71.62 222 THR A CA 1
ATOM 1748 C C . THR A 1 222 ? 28.852 30.572 -35.506 1.00 71.62 222 THR A C 1
ATOM 1750 O O . THR A 1 222 ? 27.915 30.535 -34.712 1.00 71.62 222 THR A O 1
ATOM 1753 N N . GLY A 1 223 ? 28.701 30.988 -36.768 1.00 71.44 223 GLY A N 1
ATOM 1754 C CA . GLY A 1 223 ? 27.408 31.366 -37.357 1.00 71.44 223 GLY A CA 1
ATOM 1755 C C . GLY A 1 223 ? 26.433 30.189 -37.493 1.00 71.44 223 GLY A C 1
ATOM 1756 O O . GLY A 1 223 ? 25.250 30.325 -37.185 1.00 71.44 223 GLY A O 1
ATOM 1757 N N . GLU A 1 224 ? 26.926 28.993 -37.831 1.00 72.06 224 GLU A N 1
ATOM 1758 C CA . GLU A 1 224 ? 26.091 27.784 -37.914 1.00 72.06 224 GLU A CA 1
ATOM 1759 C C . GLU A 1 224 ? 25.646 27.303 -36.523 1.00 72.06 224 GLU A C 1
ATOM 1761 O O . GLU A 1 224 ? 24.514 26.851 -36.362 1.00 72.06 224 GLU A O 1
ATOM 1766 N N . LEU A 1 225 ? 26.476 27.487 -35.486 1.00 74.44 225 LEU A N 1
ATOM 1767 C CA . LEU A 1 225 ? 26.079 27.229 -34.091 1.00 74.44 225 LEU A CA 1
ATOM 1768 C C . LEU A 1 225 ? 24.931 28.138 -33.622 1.00 74.44 225 LEU A C 1
ATOM 1770 O O . LEU A 1 225 ? 24.137 27.745 -32.768 1.00 74.44 225 LEU A O 1
ATOM 1774 N N . ASN A 1 226 ? 24.837 29.341 -34.187 1.00 80.19 226 ASN A N 1
ATOM 1775 C CA . ASN A 1 226 ? 23.793 30.316 -33.882 1.00 80.19 226 ASN A CA 1
ATOM 1776 C C . ASN A 1 226 ? 22.537 30.149 -34.761 1.00 80.19 226 ASN A C 1
ATOM 1778 O O . ASN A 1 226 ? 21.649 31.001 -34.713 1.00 80.19 226 ASN A O 1
ATOM 1782 N N . ASN A 1 227 ? 22.430 29.047 -35.519 1.00 77.25 227 ASN A N 1
ATOM 1783 C CA . ASN A 1 227 ? 21.346 28.763 -36.469 1.00 77.25 227 ASN A CA 1
ATOM 1784 C C . ASN A 1 227 ? 21.170 29.841 -37.554 1.00 77.25 227 ASN A C 1
ATOM 1786 O O . ASN A 1 227 ? 20.047 30.132 -37.976 1.00 77.25 227 ASN A O 1
ATOM 1790 N N . GLU A 1 228 ? 22.263 30.447 -38.013 1.00 82.19 228 GLU A N 1
ATOM 1791 C CA . GLU A 1 228 ? 22.216 31.331 -39.176 1.00 82.19 228 GLU A CA 1
ATOM 1792 C C . GLU A 1 228 ? 21.990 30.518 -40.467 1.00 82.19 228 GLU A C 1
ATOM 1794 O O . GLU A 1 228 ? 22.445 29.374 -40.572 1.00 82.19 228 GLU A O 1
ATOM 1799 N N . PRO A 1 229 ? 21.267 31.069 -41.461 1.00 75.38 229 PRO A N 1
ATOM 1800 C CA . PRO A 1 229 ? 21.049 30.379 -42.725 1.00 75.38 229 PRO A CA 1
ATOM 1801 C C . PRO A 1 229 ? 22.377 30.230 -43.481 1.00 75.38 229 PRO A C 1
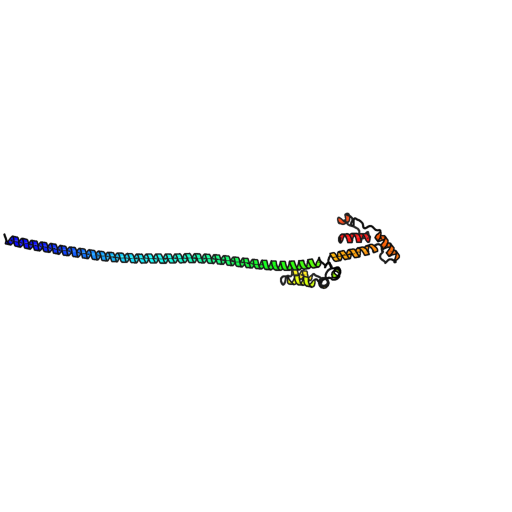ATOM 1803 O O . PRO A 1 229 ? 23.044 31.223 -43.763 1.00 75.38 229 PRO A O 1
ATOM 1806 N N . PHE A 1 230 ? 22.730 28.997 -43.847 1.00 75.31 230 PHE A N 1
ATOM 1807 C CA . PHE A 1 230 ? 23.869 28.685 -44.713 1.00 75.31 230 PHE A CA 1
ATOM 1808 C C . PHE A 1 230 ? 23.387 28.011 -46.005 1.00 75.31 230 PHE A C 1
ATOM 1810 O O . PHE A 1 230 ? 22.340 27.357 -46.015 1.00 75.31 230 PHE A O 1
ATOM 1817 N N . ASP A 1 231 ? 24.136 28.174 -47.099 1.00 79.62 231 ASP A N 1
ATOM 1818 C CA . ASP A 1 231 ? 23.831 27.524 -48.376 1.00 79.62 231 ASP A CA 1
ATOM 1819 C C . ASP A 1 231 ? 24.478 26.125 -48.432 1.00 79.62 231 ASP A C 1
ATOM 1821 O O . ASP A 1 231 ? 25.707 26.012 -48.422 1.00 79.62 231 ASP A O 1
ATOM 1825 N N . PRO A 1 232 ? 23.693 25.032 -48.493 1.00 75.00 232 PRO A N 1
ATOM 1826 C CA . PRO A 1 232 ? 24.240 23.684 -48.583 1.00 75.00 232 PRO A CA 1
ATOM 1827 C C . PRO A 1 232 ? 24.930 23.385 -49.924 1.00 75.00 232 PRO A C 1
ATOM 1829 O O . PRO A 1 232 ? 25.640 22.383 -50.016 1.00 75.00 232 PRO A O 1
ATOM 1832 N N . ALA A 1 233 ? 24.736 24.207 -50.962 1.00 79.00 233 ALA A N 1
ATOM 1833 C CA . ALA A 1 233 ? 25.347 23.992 -52.277 1.00 79.00 233 ALA A CA 1
ATOM 1834 C C . ALA A 1 233 ? 26.834 24.389 -52.340 1.00 79.00 233 ALA A C 1
ATOM 1836 O O . ALA A 1 233 ? 27.558 23.906 -53.209 1.00 79.00 233 ALA A O 1
ATOM 1837 N N . GLU A 1 234 ? 27.302 25.241 -51.424 1.00 78.25 234 GLU A N 1
ATOM 1838 C CA . GLU A 1 234 ? 28.701 25.699 -51.375 1.00 78.25 234 GLU A CA 1
ATOM 1839 C C . GLU A 1 234 ? 29.637 24.709 -50.658 1.00 78.25 234 GLU A C 1
ATOM 1841 O O . GLU A 1 234 ? 30.857 24.879 -50.644 1.00 78.25 234 GLU A O 1
ATOM 1846 N N . LEU A 1 235 ? 29.071 23.657 -50.065 1.00 76.19 235 LEU A N 1
ATOM 1847 C CA . LEU A 1 235 ? 29.778 22.703 -49.224 1.00 76.19 235 LEU A CA 1
ATOM 1848 C C . LEU A 1 235 ? 30.646 21.737 -50.028 1.00 76.19 235 LEU A C 1
ATOM 1850 O O . LEU A 1 235 ? 30.164 21.016 -50.902 1.00 76.19 235 LEU A O 1
ATOM 1854 N N . ASN A 1 236 ? 31.924 21.636 -49.660 1.00 79.44 236 ASN A N 1
ATOM 1855 C CA . ASN A 1 236 ? 32.789 20.573 -50.154 1.00 79.44 236 ASN A CA 1
ATOM 1856 C C . ASN A 1 236 ? 32.535 19.265 -49.382 1.00 79.44 236 ASN A C 1
ATOM 1858 O O . ASN A 1 236 ? 32.174 19.270 -48.203 1.00 79.44 236 ASN A O 1
ATOM 1862 N N . ASN A 1 237 ? 32.826 18.121 -50.004 1.00 82.12 237 ASN A N 1
ATOM 1863 C CA . ASN A 1 237 ? 32.720 16.792 -49.394 1.00 82.12 237 ASN A CA 1
ATOM 1864 C C . ASN A 1 237 ? 33.503 16.680 -48.071 1.00 82.12 237 ASN A C 1
ATOM 1866 O O . ASN A 1 237 ? 33.079 15.983 -47.151 1.00 82.12 237 ASN A O 1
ATOM 1870 N N . TYR A 1 238 ? 34.638 17.377 -47.958 1.00 79.75 238 TYR A N 1
ATOM 1871 C CA . TYR A 1 238 ? 35.414 17.445 -46.716 1.00 79.75 238 TYR A CA 1
ATOM 1872 C C . TYR A 1 238 ? 34.680 18.210 -45.604 1.00 79.75 238 TYR A C 1
ATOM 1874 O O . TYR A 1 238 ? 34.713 17.776 -44.453 1.00 79.75 238 TYR A O 1
ATOM 1882 N N . ASP A 1 239 ? 33.969 19.284 -45.944 1.00 79.94 239 ASP A N 1
ATOM 1883 C CA . ASP A 1 239 ? 33.243 20.117 -44.980 1.00 79.94 239 ASP A CA 1
ATOM 1884 C C . ASP A 1 239 ? 31.973 19.404 -44.488 1.00 79.94 239 ASP A C 1
ATOM 1886 O O . ASP A 1 239 ? 31.580 19.532 -43.327 1.00 79.94 239 ASP A O 1
ATOM 1890 N N . VAL A 1 240 ? 31.349 18.593 -45.351 1.00 83.50 240 VAL A N 1
ATOM 1891 C CA . VAL A 1 240 ? 30.231 17.711 -44.978 1.00 83.50 240 VAL A CA 1
ATOM 1892 C C . VAL A 1 240 ? 30.690 16.640 -43.984 1.00 83.50 240 VAL A C 1
ATOM 1894 O O . VAL A 1 240 ? 30.014 16.390 -42.986 1.00 83.50 240 VAL A O 1
ATOM 1897 N N . LEU A 1 241 ? 31.860 16.029 -44.207 1.00 82.94 241 LEU A N 1
ATOM 1898 C CA . LEU A 1 241 ? 32.415 15.023 -43.293 1.00 82.94 241 LEU A CA 1
ATOM 1899 C C . LEU A 1 241 ? 32.806 15.615 -41.932 1.00 82.94 241 LEU A C 1
ATOM 1901 O O . LEU A 1 241 ? 32.606 14.959 -40.910 1.00 82.94 241 LEU A O 1
ATOM 1905 N N . GLN A 1 242 ? 33.331 16.843 -41.901 1.00 82.44 242 GLN A N 1
ATOM 1906 C CA . GLN A 1 242 ? 33.649 17.537 -40.648 1.00 82.44 242 GLN A CA 1
ATOM 1907 C C . GLN A 1 242 ? 32.392 17.856 -39.830 1.00 82.44 242 GLN A C 1
ATOM 1909 O O . GLN A 1 242 ? 32.369 17.567 -38.633 1.00 82.44 242 GLN A O 1
ATOM 1914 N N . ARG A 1 243 ? 31.321 18.345 -40.470 1.00 83.88 243 ARG A N 1
ATOM 1915 C CA . ARG A 1 243 ? 30.023 18.562 -39.805 1.00 83.88 243 ARG A CA 1
ATOM 1916 C C . ARG A 1 243 ? 29.416 17.261 -39.295 1.00 83.88 243 ARG A C 1
ATOM 1918 O O . ARG A 1 243 ? 28.981 17.194 -38.152 1.00 83.88 243 ARG A O 1
ATOM 1925 N N . ALA A 1 244 ? 29.428 16.209 -40.114 1.00 84.94 244 ALA A N 1
ATOM 1926 C CA . ALA A 1 244 ? 28.919 14.901 -39.709 1.00 84.94 244 ALA A CA 1
ATOM 1927 C C . ALA A 1 244 ? 29.672 14.349 -38.488 1.00 84.94 244 ALA A C 1
ATOM 1929 O O . ALA A 1 244 ? 29.054 13.783 -37.594 1.00 84.94 244 ALA A O 1
ATOM 1930 N N . ARG A 1 245 ? 30.992 14.555 -38.420 1.00 83.62 245 ARG A N 1
ATOM 1931 C CA . ARG A 1 245 ? 31.794 14.187 -37.250 1.00 83.62 245 ARG A CA 1
ATOM 1932 C C . ARG A 1 245 ? 31.405 14.978 -36.004 1.00 83.62 245 ARG A C 1
ATOM 1934 O O . ARG A 1 245 ? 31.276 14.370 -34.952 1.00 83.62 245 ARG A O 1
ATOM 1941 N N . TYR A 1 246 ? 31.188 16.286 -36.123 1.00 84.06 246 TYR A N 1
ATOM 1942 C CA . TYR A 1 246 ? 30.789 17.124 -34.989 1.00 84.06 246 TYR A CA 1
ATOM 1943 C C . TYR A 1 246 ? 29.479 16.674 -34.330 1.00 84.06 246 TYR A C 1
ATOM 1945 O O . TYR A 1 246 ? 29.352 16.781 -33.123 1.00 84.06 246 TYR A O 1
ATOM 1953 N N . TYR A 1 247 ? 28.513 16.168 -35.102 1.00 81.62 247 TYR A N 1
ATOM 1954 C CA . TYR A 1 247 ? 27.245 15.667 -34.550 1.00 81.62 247 TYR A CA 1
ATOM 1955 C C . TYR A 1 247 ? 27.316 14.227 -34.015 1.00 81.62 247 TYR A C 1
ATOM 1957 O O . TYR A 1 247 ? 26.345 13.744 -33.435 1.00 81.62 247 TYR A O 1
ATOM 1965 N N . VAL A 1 248 ? 28.421 13.520 -34.259 1.00 81.19 248 VAL A N 1
ATOM 1966 C CA . VAL A 1 248 ? 28.648 12.142 -33.794 1.00 81.19 248 VAL A CA 1
ATOM 1967 C C . VAL A 1 248 ? 29.543 12.101 -32.545 1.00 81.19 248 VAL A C 1
ATOM 1969 O O . VAL A 1 248 ? 29.385 11.188 -31.721 1.00 81.19 248 VAL A O 1
ATOM 1972 N N . ASP A 1 249 ? 30.474 13.056 -32.435 1.00 69.88 249 ASP A N 1
ATOM 1973 C CA . ASP A 1 249 ? 31.275 13.344 -31.234 1.00 69.88 249 ASP A CA 1
ATOM 1974 C C . ASP A 1 249 ? 30.417 14.039 -30.156 1.00 69.88 249 ASP A C 1
ATOM 1976 O O . ASP A 1 249 ? 30.558 13.648 -28.973 1.00 69.88 249 ASP A O 1
#

InterPro domains:
  IPR019133 MICOS complex subunit MIC60 [PF09731] (2-249)
  IPR019133 MICOS complex subunit MIC60 [PTHR15415] (2-248)

pLDDT: mean 84.77, std 11.48, range [52.19, 98.12]

Sequence (249 aa):
DAEVDKAKRQIKEDFDKKVLELKGECDKEIHNQMKRQEQVHIDLLNDQLKLKEKEVERKLIQRLEDRVLEEQGRLQAELADMTGRMKGLNEAISKRALQDQKAQTSQALWSATEALYAQLKNSSHDKDAADHLQPLTDSVDAIRNAAAKGDDLVETVLATIPSTALKRGVYPEDSLRERFLKVEKVAWRVAGIPEGGASLPKLLLAWLQSALIIKASEPIPTGELNNEPFDPAELNNYDVLQRARYYVD

Radius of gyration: 63.75 Å; chains: 1; bounding box: 112×43×190 Å

Foldseek 3Di:
DVVVVVVVVVVVVVVVVVVVVVVVVVVVVVVVVVVVVVVVVVVVVVVVVVVVVVVVVVVVVVVVVVVVVVVVVVVVVVVVVVVVVVVVVVVVVVVVVVVVVVVQLVVQLVVLVVVLVCLQADQDPPPVSLPQADACQVSLVSNVVSHDPPPPVSVVVSVVDDPCCRGRNDRHLVSVLVVLVVVLVVLLLCQPPDDPDDDPVVSVVSNVVSVPDDDDPDLDDPCVVVVHDDDPVVDGSSNVSSVVNVVSD